Protein AF-K1TXL2-F1 (afdb_monomer_lite)

Secondary structure (DSSP, 8-state):
----------GGGGS-HHHHHHHS-S---SS-EEEEE-SS--HHHHHHHHHHHHHTT-EEEEE-SSS--TT-SEEETT--HHHHHHHHHH-SEEEES-HHHHHHHHHTT--EEE---SSS---HHHHHHHHHTT-GGGB-SSGGGHHHHTT----HHHHHHHHHHHHHHHHHHHHHHHHHTT--

Organism: NCBI:txid408170

pLDDT: mean 93.15, std 8.83, range [46.44, 98.75]

Foldseek 3Di:
DPDDDDDADDCVLLDAVVVLVVLADDPDDPFAAEEEEEDAPDPVLVVLRLVLCVVVVHFYEYADDPDDDPRHPYYNNPQDPNNLLNCLLRYQAYEYQDLVSLVSNLSNVHHYAHEADPPVRPRVSVCVVCVLQVNNLSHPDDPVSRVCSSPPDDPNVSSVVSSVVRNVVNVVVVVVVVVVVPDD

InterPro domains:
  IPR007345 Polysaccharide pyruvyl transferase [PF04230] (5-118)

Radius of gyration: 17.64 Å; chains: 1; bounding box: 45×38×48 Å

Sequence (184 aa):
MNIPGEWVLDPVFLLPIEQWKQLMVTNISKEDYLLIYDFEGNKELKRFAKEYARRHHLKIYVIADTYPLLYADRNFMKAGPREFVSMIYHCKAFISNSFHGTAFSIMFNKPVFVFNRHRHKVNSRMESLMTLFGINQCILDNPEKWEKAYYYPFNYEQINHTKQRELIKSKAYLDNLLNICTHP

Structure (mmCIF, N/CA/C/O backbone):
data_AF-K1TXL2-F1
#
_entry.id   AF-K1TXL2-F1
#
loop_
_atom_site.group_PDB
_atom_site.id
_atom_site.type_symbol
_atom_site.label_atom_id
_atom_site.label_alt_id
_atom_site.label_comp_id
_atom_site.label_asym_id
_atom_site.label_entity_id
_atom_site.label_seq_id
_atom_site.pdbx_PDB_ins_code
_atom_site.Cartn_x
_atom_site.Cartn_y
_atom_site.Cartn_z
_atom_site.occupancy
_atom_site.B_iso_or_equiv
_atom_site.auth_seq_id
_atom_site.auth_comp_id
_atom_site.auth_asym_id
_atom_site.auth_atom_id
_atom_site.pdbx_PDB_model_num
ATOM 1 N N . MET A 1 1 ? 0.196 21.237 28.026 1.00 52.19 1 MET A N 1
ATOM 2 C CA . MET A 1 1 ? -1.131 21.177 27.373 1.00 52.19 1 MET A CA 1
ATOM 3 C C . MET A 1 1 ? -1.734 19.825 27.703 1.00 52.19 1 MET A C 1
ATOM 5 O O . MET A 1 1 ? -1.063 18.836 27.454 1.00 52.19 1 MET A O 1
ATOM 9 N N . ASN A 1 2 ? -2.919 19.786 28.316 1.00 78.38 2 ASN A N 1
ATOM 10 C CA . ASN A 1 2 ? -3.571 18.558 28.795 1.00 78.38 2 ASN A CA 1
ATOM 11 C C . ASN A 1 2 ? -4.908 18.346 28.057 1.00 78.38 2 ASN A C 1
ATOM 13 O O . ASN A 1 2 ? -5.955 18.193 28.675 1.00 78.38 2 ASN A O 1
ATOM 17 N N . ILE A 1 3 ? -4.876 18.459 26.725 1.00 82.19 3 ILE A N 1
ATOM 18 C CA . ILE A 1 3 ? -6.049 18.236 25.871 1.00 82.19 3 ILE A CA 1
ATOM 19 C C . ILE A 1 3 ? -6.055 16.745 25.509 1.00 82.19 3 ILE A C 1
ATOM 21 O O . ILE A 1 3 ? -5.079 16.291 24.905 1.00 82.19 3 ILE A O 1
ATOM 25 N N . PRO A 1 4 ? -7.091 15.974 25.885 1.00 84.50 4 PRO A N 1
ATOM 26 C CA . PRO A 1 4 ? -7.179 14.569 25.511 1.00 84.50 4 PRO A CA 1
ATOM 27 C C . PRO A 1 4 ? -7.368 14.446 23.994 1.00 84.50 4 PRO A C 1
ATOM 29 O O . PRO A 1 4 ? -8.174 15.160 23.400 1.00 84.50 4 PRO A O 1
ATOM 32 N N . GLY A 1 5 ? -6.613 13.545 23.369 1.00 87.00 5 GLY A N 1
ATOM 33 C CA . GLY A 1 5 ? -6.726 13.217 21.950 1.00 87.00 5 GLY A CA 1
ATOM 34 C C . GLY A 1 5 ? -7.007 11.731 21.771 1.00 87.00 5 GLY A C 1
ATOM 35 O O . GLY A 1 5 ? -6.466 10.911 22.509 1.00 87.00 5 GLY A O 1
ATOM 36 N N . GLU A 1 6 ? -7.835 11.393 20.786 1.00 91.38 6 GLU A N 1
ATOM 37 C CA . GLU A 1 6 ? -8.134 10.011 20.417 1.00 91.38 6 GLU A CA 1
ATOM 38 C C . GLU A 1 6 ? -7.456 9.682 19.087 1.00 91.38 6 GLU A C 1
ATOM 40 O O . GLU A 1 6 ? -7.503 10.470 18.139 1.00 91.38 6 GLU A O 1
ATOM 45 N N . TRP A 1 7 ? -6.823 8.514 19.004 1.00 92.44 7 TRP A N 1
ATOM 46 C CA . TRP A 1 7 ? -6.220 8.056 17.756 1.00 92.44 7 TRP A CA 1
ATOM 47 C C . TRP A 1 7 ? -7.239 7.236 16.960 1.00 92.44 7 TRP A C 1
ATOM 49 O O . TRP A 1 7 ? -7.714 6.199 17.434 1.00 92.44 7 TRP A O 1
ATOM 59 N N . VAL A 1 8 ? -7.568 7.707 15.756 1.00 95.19 8 VAL A N 1
ATOM 60 C CA . VAL A 1 8 ? -8.586 7.133 14.862 1.00 95.19 8 VAL A CA 1
ATOM 61 C C . VAL A 1 8 ? -7.998 6.812 13.487 1.00 95.19 8 VAL A C 1
ATOM 63 O O . VAL A 1 8 ? -6.925 7.303 13.126 1.00 95.19 8 VAL A O 1
ATOM 66 N N . LEU A 1 9 ? -8.701 5.982 12.713 1.00 95.56 9 LEU A N 1
ATOM 67 C CA . LEU A 1 9 ? -8.338 5.682 11.332 1.00 95.56 9 LEU A CA 1
ATOM 68 C C . LEU A 1 9 ? -8.380 6.932 10.459 1.00 95.56 9 LEU A C 1
ATOM 70 O O . LEU A 1 9 ? -9.196 7.834 10.645 1.00 95.56 9 LEU A O 1
ATOM 74 N N . ASP A 1 10 ? -7.536 6.914 9.432 1.00 95.75 10 ASP A N 1
ATOM 75 C CA . ASP A 1 10 ? -7.607 7.884 8.351 1.00 95.75 10 ASP A CA 1
ATOM 76 C C . ASP A 1 10 ? -8.988 7.841 7.651 1.00 95.75 10 ASP A C 1
ATOM 78 O O . ASP A 1 10 ? -9.543 6.747 7.466 1.00 95.75 10 ASP A O 1
ATOM 82 N N . PRO A 1 11 ? -9.542 8.993 7.217 1.00 94.06 11 PRO A N 1
ATOM 83 C CA . PRO A 1 11 ? -10.851 9.063 6.571 1.00 94.06 11 PRO A CA 1
ATOM 84 C C . PRO A 1 11 ? -11.039 8.144 5.363 1.00 94.06 11 PRO A C 1
ATOM 86 O O . PRO A 1 11 ? -12.180 7.786 5.062 1.00 94.06 11 PRO A O 1
ATOM 89 N N . VAL A 1 12 ? -9.964 7.710 4.688 1.00 94.69 12 VAL A N 1
ATOM 90 C CA . VAL A 1 12 ? -10.090 6.761 3.568 1.00 94.69 12 VAL A CA 1
ATOM 91 C C . VAL A 1 12 ? -10.812 5.471 3.967 1.00 94.69 12 VAL A C 1
ATOM 93 O O . VAL A 1 12 ? -11.538 4.908 3.149 1.00 94.69 12 VAL A O 1
ATOM 96 N N . PHE A 1 13 ? -10.677 5.040 5.226 1.00 96.56 13 PHE A N 1
ATOM 97 C CA . PHE A 1 13 ? -11.302 3.823 5.751 1.00 96.56 13 PHE A CA 1
ATOM 98 C C . PHE A 1 13 ? -12.776 3.997 6.146 1.00 96.56 13 PHE A C 1
ATOM 100 O O . PHE A 1 13 ? -13.449 2.996 6.398 1.00 96.56 13 PHE A O 1
ATOM 107 N N . LEU A 1 14 ? -13.290 5.232 6.221 1.00 94.75 14 LEU A N 1
ATOM 108 C CA . LEU A 1 14 ? -14.667 5.491 6.663 1.00 94.75 14 LEU A CA 1
ATOM 109 C C . LEU A 1 14 ? -15.709 5.038 5.637 1.00 94.75 14 LEU A C 1
ATOM 111 O O . LEU A 1 14 ? -16.816 4.640 6.019 1.00 94.75 14 LEU A O 1
ATOM 115 N N . LEU A 1 15 ? -15.351 5.080 4.351 1.00 93.44 15 LEU A N 1
ATOM 116 C CA . LEU A 1 15 ? -16.230 4.680 3.259 1.00 93.44 15 LEU A CA 1
ATOM 117 C C . LEU A 1 15 ? -16.074 3.184 2.944 1.00 93.44 15 LEU A C 1
ATOM 119 O O . LEU A 1 15 ? -14.951 2.671 2.887 1.00 93.44 15 LEU A O 1
ATOM 123 N N . PRO A 1 16 ? -17.178 2.462 2.679 1.00 93.62 16 PRO A N 1
ATOM 124 C CA . PRO A 1 16 ? -17.102 1.095 2.186 1.00 93.62 16 PRO A CA 1
ATOM 125 C C . PRO A 1 16 ? -16.472 1.053 0.787 1.00 93.62 16 PRO A C 1
ATOM 127 O O . PRO A 1 16 ? -16.607 1.982 -0.011 1.00 93.62 16 PRO A O 1
ATOM 130 N N . ILE A 1 17 ? -15.840 -0.076 0.454 1.00 95.25 17 ILE A N 1
ATOM 131 C CA . ILE A 1 17 ? -15.175 -0.290 -0.845 1.00 95.25 17 ILE A CA 1
ATOM 132 C C . ILE A 1 17 ? -16.132 -0.033 -2.021 1.00 95.25 17 ILE A C 1
ATOM 134 O O . ILE A 1 17 ? -15.711 0.509 -3.039 1.00 95.25 17 ILE A O 1
ATOM 138 N N . GLU A 1 18 ? -17.417 -0.366 -1.882 1.00 96.56 18 GLU A N 1
ATOM 139 C CA . GLU A 1 18 ? -18.414 -0.145 -2.937 1.00 96.56 18 GLU A CA 1
ATOM 140 C C . GLU A 1 18 ? -18.611 1.338 -3.282 1.00 96.56 18 GLU A C 1
ATOM 142 O O . GLU A 1 18 ? -18.778 1.669 -4.453 1.00 96.56 18 GLU A O 1
ATOM 147 N N . GLN A 1 19 ? -18.505 2.247 -2.308 1.00 96.50 19 GLN A N 1
ATOM 148 C CA . GLN A 1 19 ? -18.547 3.686 -2.590 1.00 96.50 19 GLN A CA 1
ATOM 149 C C . GLN A 1 19 ? -17.274 4.151 -3.300 1.00 96.50 19 GLN A C 1
ATOM 151 O O . GLN A 1 19 ? -17.343 4.939 -4.240 1.00 96.50 19 GLN A O 1
ATOM 156 N N . TRP A 1 20 ? -16.112 3.606 -2.928 1.00 96.62 20 TRP A N 1
ATOM 157 C CA . TRP A 1 20 ? -14.872 3.885 -3.652 1.00 96.62 20 TRP A CA 1
ATOM 158 C C . TRP A 1 20 ? -14.938 3.422 -5.108 1.00 96.62 20 TRP A C 1
ATOM 160 O O . TRP A 1 20 ? -14.523 4.167 -5.992 1.00 96.62 20 TRP A O 1
ATOM 170 N N . LYS A 1 21 ? -15.508 2.241 -5.380 1.00 95.69 21 LYS A N 1
ATOM 171 C CA . LYS A 1 21 ? -15.671 1.709 -6.744 1.00 95.69 21 LYS A CA 1
ATOM 172 C C . LYS A 1 21 ? -16.496 2.622 -7.648 1.00 95.69 21 LYS A C 1
ATOM 174 O O . LYS A 1 21 ? -16.155 2.764 -8.816 1.00 95.69 21 LYS A O 1
ATOM 179 N N . GLN A 1 22 ? -17.527 3.281 -7.118 1.00 96.38 22 GLN A N 1
ATOM 180 C CA . GLN A 1 22 ? -18.351 4.228 -7.884 1.00 96.38 22 GLN A CA 1
ATOM 181 C C . GLN A 1 22 ? -17.553 5.445 -8.379 1.00 96.38 22 GLN A C 1
ATOM 183 O O . GLN A 1 22 ? -17.900 6.045 -9.396 1.00 96.38 22 GLN A O 1
ATOM 188 N N . LEU A 1 23 ? -16.467 5.800 -7.686 1.00 95.06 23 LEU A N 1
ATOM 189 C CA . LEU A 1 23 ? -15.591 6.915 -8.046 1.00 95.06 23 LEU A CA 1
ATOM 190 C C . LEU A 1 23 ? -14.441 6.498 -8.971 1.00 95.06 23 LEU A C 1
ATOM 192 O O . LEU A 1 23 ? -13.796 7.368 -9.558 1.00 95.06 23 LEU A O 1
ATOM 196 N N . MET A 1 24 ? -14.161 5.200 -9.117 1.00 95.75 24 MET A N 1
ATOM 197 C CA . MET A 1 24 ? -13.053 4.717 -9.944 1.00 95.75 24 MET A CA 1
ATOM 198 C C . MET A 1 24 ? -13.288 5.017 -11.429 1.00 95.75 24 MET A C 1
ATOM 200 O O . MET A 1 24 ? -14.408 5.263 -11.888 1.00 95.75 24 MET A O 1
ATOM 204 N N . VAL A 1 25 ? -12.199 5.042 -12.193 1.00 95.19 25 VAL A N 1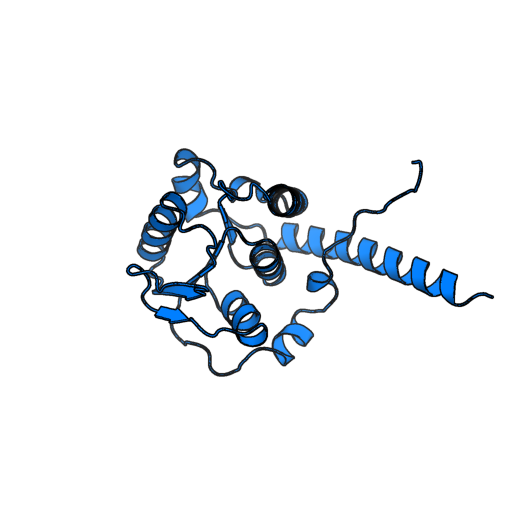
ATOM 205 C CA . VAL A 1 25 ? -12.272 5.077 -13.656 1.00 95.19 25 VAL A CA 1
ATOM 206 C C . VAL A 1 25 ? -12.517 3.669 -14.190 1.00 95.19 25 VAL A C 1
ATOM 208 O O . VAL A 1 25 ? -12.069 2.692 -13.605 1.00 95.19 25 VAL A O 1
ATOM 211 N N . THR A 1 26 ? -13.227 3.551 -15.309 1.00 88.44 26 THR A N 1
ATOM 212 C CA . THR A 1 26 ? -13.631 2.249 -15.870 1.00 88.44 26 THR A CA 1
ATOM 213 C C . THR A 1 26 ? -12.686 1.723 -16.950 1.00 88.44 26 THR A C 1
ATOM 215 O O . THR A 1 26 ? -12.695 0.530 -17.244 1.00 88.44 26 THR A O 1
ATOM 218 N N . ASN A 1 27 ? -11.850 2.584 -17.540 1.00 86.06 27 ASN A N 1
ATOM 219 C CA . ASN A 1 27 ? -10.876 2.186 -18.554 1.00 86.06 27 ASN A CA 1
ATOM 220 C C . ASN A 1 27 ? -9.553 1.772 -17.898 1.00 86.06 27 ASN A C 1
ATOM 222 O O . ASN A 1 27 ? -8.637 2.580 -17.739 1.00 86.06 27 ASN A O 1
ATOM 226 N N . ILE A 1 28 ? -9.486 0.514 -17.477 1.00 83.00 28 ILE A N 1
ATOM 227 C CA . ILE A 1 28 ? -8.389 -0.040 -16.681 1.00 83.00 28 ILE A CA 1
ATOM 228 C C . ILE A 1 28 ? -7.641 -1.063 -17.529 1.00 83.00 28 ILE A C 1
ATOM 230 O O . ILE A 1 28 ? -8.231 -1.738 -18.376 1.00 83.00 28 ILE A O 1
ATOM 234 N N . SER A 1 29 ? -6.329 -1.181 -17.321 1.00 85.25 29 SER A N 1
ATOM 235 C CA . SER A 1 29 ? -5.548 -2.203 -18.014 1.00 85.25 29 SER A CA 1
ATOM 236 C C . SER A 1 29 ? -6.059 -3.604 -17.678 1.00 85.25 29 SER A C 1
ATOM 238 O O . SER A 1 29 ? -6.409 -3.889 -16.535 1.00 85.25 29 SER A O 1
ATOM 240 N N . LYS A 1 30 ? -6.069 -4.479 -18.686 1.00 87.19 30 LYS A N 1
ATOM 241 C CA . LYS A 1 30 ? -6.373 -5.909 -18.530 1.00 87.19 30 LYS A CA 1
ATOM 242 C C . LYS A 1 30 ? -5.140 -6.736 -18.154 1.00 87.19 30 LYS A C 1
ATOM 244 O O . LYS A 1 30 ? -5.272 -7.925 -17.894 1.00 87.19 30 LYS A O 1
ATOM 249 N N . GLU A 1 31 ? -3.955 -6.132 -18.190 1.00 94.62 31 GLU A N 1
ATOM 250 C CA . GLU A 1 31 ? -2.699 -6.789 -17.831 1.00 94.62 31 GLU A CA 1
ATOM 251 C C . GLU A 1 31 ? -2.532 -6.829 -16.309 1.00 94.62 31 GLU A C 1
ATOM 253 O O . GLU A 1 31 ? -2.939 -5.900 -15.613 1.00 94.62 31 GLU A O 1
ATOM 258 N N . ASP A 1 32 ? -1.869 -7.863 -15.796 1.00 97.81 32 ASP A N 1
ATOM 259 C CA . ASP A 1 32 ? -1.484 -7.929 -14.390 1.00 97.81 32 ASP A CA 1
ATOM 260 C C . ASP A 1 32 ? -0.247 -7.053 -14.136 1.00 97.81 32 ASP A C 1
ATOM 262 O O . ASP A 1 32 ? 0.786 -7.187 -14.800 1.00 97.81 32 ASP A O 1
ATOM 266 N N . TYR A 1 33 ? -0.343 -6.141 -13.164 1.00 98.69 33 TYR A N 1
ATOM 267 C CA . TYR A 1 33 ? 0.722 -5.180 -12.884 1.00 98.69 33 TYR A CA 1
ATOM 268 C C . TYR A 1 33 ? 1.025 -5.001 -11.395 1.00 98.69 33 TYR A C 1
ATOM 270 O O . TYR A 1 33 ? 0.157 -5.067 -10.517 1.00 98.69 33 TYR A O 1
ATOM 278 N N . LEU A 1 34 ? 2.299 -4.717 -11.149 1.00 98.75 34 LEU A N 1
ATOM 279 C CA . LEU A 1 34 ? 2.838 -4.111 -9.947 1.00 98.75 34 LEU A CA 1
ATOM 280 C C . LEU A 1 34 ? 2.747 -2.594 -10.101 1.00 98.75 34 LEU A C 1
ATOM 282 O O . LEU A 1 34 ? 3.224 -2.040 -11.094 1.00 98.75 34 LEU A O 1
ATOM 286 N N . LEU A 1 35 ? 2.154 -1.924 -9.120 1.00 98.56 35 LEU A N 1
ATOM 287 C CA . LEU A 1 35 ? 2.039 -0.473 -9.115 1.00 98.56 35 LEU A CA 1
ATOM 288 C C . LEU A 1 35 ? 3.077 0.151 -8.189 1.00 98.56 35 LEU A C 1
ATOM 290 O O . LEU A 1 35 ? 3.217 -0.250 -7.034 1.00 98.56 35 LEU A O 1
ATOM 294 N N . ILE A 1 36 ? 3.764 1.170 -8.692 1.00 98.06 36 ILE A N 1
ATOM 295 C CA . ILE A 1 36 ? 4.744 1.947 -7.946 1.00 98.06 36 ILE A CA 1
ATOM 296 C C . ILE A 1 36 ? 4.273 3.391 -7.817 1.00 98.06 36 ILE A C 1
ATOM 298 O O . ILE A 1 36 ? 3.872 4.019 -8.801 1.00 98.06 36 ILE A O 1
ATOM 302 N N . TYR A 1 37 ? 4.398 3.927 -6.605 1.00 96.12 37 TYR A N 1
ATOM 303 C CA . TYR A 1 37 ? 4.275 5.356 -6.343 1.00 96.12 37 TYR A CA 1
ATOM 304 C C . TYR A 1 37 ? 5.403 5.817 -5.416 1.00 96.12 37 TYR A C 1
ATOM 306 O O . TYR A 1 37 ? 5.365 5.569 -4.208 1.00 96.12 37 TYR A O 1
ATOM 314 N N . ASP A 1 38 ? 6.428 6.439 -5.996 1.00 91.81 38 ASP A N 1
ATOM 315 C CA . ASP A 1 38 ? 7.680 6.807 -5.327 1.00 91.81 38 ASP A CA 1
ATOM 316 C C . ASP A 1 38 ? 7.978 8.303 -5.486 1.00 91.81 38 ASP A C 1
ATOM 318 O O . ASP A 1 38 ? 8.079 8.810 -6.601 1.00 91.81 38 ASP A O 1
ATOM 322 N N . PHE A 1 39 ? 8.170 8.991 -4.361 1.00 86.75 39 PHE A N 1
ATOM 323 C CA . PHE A 1 39 ? 8.468 10.424 -4.309 1.00 86.75 39 PHE A CA 1
ATOM 324 C C . PHE A 1 39 ? 9.963 10.777 -4.280 1.00 86.75 39 PHE A C 1
ATOM 326 O O . PHE A 1 39 ? 10.304 11.954 -4.382 1.00 86.75 39 PHE A O 1
ATOM 333 N N . GLU A 1 40 ? 10.869 9.813 -4.091 1.00 86.62 40 GLU A N 1
ATOM 334 C CA . GLU A 1 40 ? 12.293 10.107 -3.851 1.00 86.62 40 GLU A CA 1
ATOM 335 C C . GLU A 1 40 ? 13.256 9.451 -4.849 1.00 86.62 40 GLU A C 1
ATOM 337 O O . GLU A 1 40 ? 14.464 9.695 -4.776 1.00 86.62 40 GLU A O 1
ATOM 342 N N . GLY A 1 41 ? 12.756 8.652 -5.795 1.00 86.62 41 GLY A N 1
ATOM 343 C CA . GLY A 1 41 ? 13.603 7.928 -6.744 1.00 86.62 41 GLY A CA 1
ATOM 344 C C . GLY A 1 41 ? 14.489 6.904 -6.031 1.00 86.62 41 GLY A C 1
ATOM 345 O O . GLY A 1 41 ? 15.701 6.840 -6.265 1.00 86.62 41 GLY A O 1
ATOM 346 N N . ASN A 1 42 ? 13.898 6.140 -5.114 1.00 88.69 42 ASN A N 1
ATOM 347 C CA . ASN A 1 42 ? 14.607 5.228 -4.230 1.00 88.69 42 ASN A CA 1
ATOM 348 C C . ASN A 1 42 ? 15.200 4.046 -5.032 1.00 88.69 42 ASN A C 1
ATOM 350 O O . ASN A 1 42 ? 14.496 3.270 -5.683 1.00 88.69 42 ASN A O 1
ATOM 354 N N . LYS A 1 43 ? 16.534 3.905 -4.991 1.00 92.50 43 LYS A N 1
ATOM 355 C CA . LYS A 1 43 ? 17.270 2.862 -5.731 1.00 92.50 43 LYS A CA 1
ATOM 356 C C . LYS A 1 43 ? 16.949 1.451 -5.234 1.00 92.50 43 LYS A C 1
ATOM 358 O O . LYS A 1 43 ? 16.841 0.536 -6.051 1.00 92.50 43 LYS A O 1
ATOM 363 N N . GLU A 1 44 ? 16.767 1.295 -3.929 1.00 94.44 44 GLU A N 1
ATOM 364 C CA . GLU A 1 44 ? 16.416 0.022 -3.299 1.00 94.44 44 GLU A CA 1
ATOM 365 C C . GLU A 1 44 ? 14.986 -0.381 -3.665 1.00 94.44 44 GLU A C 1
ATOM 367 O O . GLU A 1 44 ? 14.760 -1.513 -4.090 1.00 94.44 44 GLU A O 1
ATOM 372 N N . LEU A 1 45 ? 14.053 0.579 -3.650 1.00 95.38 45 LEU A N 1
ATOM 373 C CA . LEU A 1 45 ? 12.690 0.388 -4.153 1.00 95.38 45 LEU A CA 1
ATOM 374 C C . LEU A 1 45 ? 12.709 -0.108 -5.599 1.00 95.38 45 LEU A C 1
ATOM 376 O O . LEU A 1 45 ? 12.084 -1.120 -5.912 1.00 95.38 45 LEU A O 1
ATOM 380 N N . LYS A 1 46 ? 13.465 0.560 -6.480 1.00 95.88 46 LYS A N 1
ATOM 381 C CA . LYS A 1 46 ? 13.614 0.147 -7.884 1.00 95.88 46 LYS A CA 1
ATOM 382 C C . LYS A 1 46 ? 14.131 -1.289 -8.000 1.00 95.88 46 LYS A C 1
ATOM 384 O O . LYS A 1 46 ? 13.613 -2.058 -8.810 1.00 95.88 46 LYS A O 1
ATOM 389 N N . ARG A 1 47 ? 15.167 -1.653 -7.238 1.00 97.25 47 ARG A N 1
ATOM 390 C CA . ARG A 1 47 ? 15.763 -2.998 -7.284 1.00 97.25 47 ARG A CA 1
ATOM 391 C C . ARG A 1 47 ? 14.766 -4.057 -6.819 1.00 97.25 47 ARG A C 1
ATOM 393 O O . ARG A 1 47 ? 14.573 -5.044 -7.527 1.00 97.25 47 ARG A O 1
ATOM 400 N N . PHE A 1 48 ? 14.100 -3.819 -5.693 1.00 98.25 48 PHE A N 1
ATOM 401 C CA . PHE A 1 48 ? 13.068 -4.709 -5.174 1.00 98.25 48 PHE A CA 1
ATOM 402 C C . PHE A 1 48 ? 11.900 -4.851 -6.155 1.00 98.25 48 PHE A C 1
ATOM 404 O O . PHE A 1 48 ? 11.506 -5.970 -6.465 1.00 98.25 48 PHE A O 1
ATOM 411 N N . ALA A 1 49 ? 11.400 -3.744 -6.711 1.00 98.12 49 ALA A N 1
ATOM 412 C CA . ALA A 1 49 ? 10.271 -3.747 -7.635 1.00 98.12 49 ALA A CA 1
ATOM 413 C C . ALA A 1 49 ? 10.555 -4.526 -8.925 1.00 98.12 49 ALA A C 1
ATOM 415 O O . ALA A 1 49 ? 9.715 -5.309 -9.363 1.00 98.12 49 ALA A O 1
ATOM 416 N N . LYS A 1 50 ? 11.750 -4.360 -9.511 1.00 98.56 50 LYS A N 1
ATOM 417 C CA . LYS A 1 50 ? 12.161 -5.132 -10.694 1.00 98.56 50 LYS A CA 1
ATOM 418 C C . LYS A 1 50 ? 12.175 -6.632 -10.419 1.00 98.56 50 LYS A C 1
ATOM 420 O O . LYS A 1 50 ? 11.711 -7.408 -11.249 1.00 98.56 50 LYS A O 1
ATOM 425 N N . GLU A 1 51 ? 12.701 -7.032 -9.268 1.00 98.56 51 GLU A N 1
ATOM 426 C CA . GLU A 1 51 ? 12.783 -8.444 -8.904 1.00 98.56 51 GLU A CA 1
ATOM 427 C C . GLU A 1 51 ? 11.411 -9.023 -8.536 1.00 98.56 51 GLU A C 1
ATOM 429 O O . GLU A 1 51 ? 11.071 -10.115 -8.988 1.00 98.56 51 GLU A O 1
ATOM 434 N N . TYR A 1 52 ? 10.585 -8.269 -7.804 1.00 98.69 52 TYR A N 1
ATOM 435 C CA . TYR A 1 52 ? 9.206 -8.646 -7.494 1.00 98.69 52 TYR A CA 1
ATOM 436 C C . TYR A 1 52 ? 8.402 -8.860 -8.782 1.00 98.69 52 TYR A C 1
ATOM 438 O O . TYR A 1 52 ? 7.811 -9.919 -8.980 1.00 98.69 52 TYR A O 1
ATOM 446 N N . ALA A 1 53 ? 8.435 -7.893 -9.702 1.00 98.69 53 ALA A N 1
ATOM 447 C CA . ALA A 1 53 ? 7.744 -7.995 -10.983 1.00 98.69 53 ALA A CA 1
ATOM 448 C C . ALA A 1 53 ? 8.214 -9.205 -11.804 1.00 98.69 53 ALA A C 1
ATOM 450 O O . ALA A 1 53 ? 7.387 -9.933 -12.347 1.00 98.69 53 ALA A O 1
ATOM 451 N N . ARG A 1 54 ? 9.528 -9.467 -11.843 1.00 98.62 54 ARG A N 1
ATOM 452 C CA . ARG A 1 54 ? 10.102 -10.625 -12.543 1.00 98.62 54 ARG A CA 1
ATOM 453 C C . ARG A 1 54 ? 9.608 -11.954 -11.966 1.00 98.62 54 ARG A C 1
ATOM 455 O O . ARG A 1 54 ? 9.248 -12.838 -12.736 1.00 98.62 54 ARG A O 1
ATOM 462 N N . ARG A 1 55 ? 9.607 -12.103 -10.637 1.00 98.50 55 ARG A N 1
ATOM 463 C CA . ARG A 1 55 ? 9.188 -13.338 -9.944 1.00 98.50 55 ARG A CA 1
ATOM 464 C C . ARG A 1 55 ? 7.697 -13.624 -10.083 1.00 98.50 55 ARG A C 1
ATOM 466 O O . ARG A 1 55 ? 7.313 -14.782 -10.151 1.00 98.50 55 ARG A O 1
ATOM 473 N N . HIS A 1 56 ? 6.884 -12.572 -10.140 1.00 98.31 56 HIS A N 1
ATOM 474 C CA . HIS A 1 56 ? 5.422 -12.665 -10.205 1.00 98.31 56 HIS A CA 1
ATOM 475 C C . HIS A 1 56 ? 4.852 -12.445 -11.612 1.00 98.31 56 HIS A C 1
ATOM 477 O O . HIS A 1 56 ? 3.639 -12.363 -11.768 1.00 98.31 56 HIS A O 1
ATOM 483 N N . HIS A 1 57 ? 5.709 -12.343 -12.633 1.00 98.19 57 HIS A N 1
ATOM 484 C CA . HIS A 1 57 ? 5.327 -12.111 -14.033 1.00 98.19 57 HIS A CA 1
ATOM 485 C C . HIS A 1 57 ? 4.434 -10.872 -14.246 1.00 98.19 57 HIS A C 1
ATOM 487 O O . HIS A 1 57 ? 3.494 -10.894 -15.038 1.00 98.19 57 HIS A O 1
ATOM 493 N N . LEU A 1 58 ? 4.739 -9.778 -13.545 1.00 98.56 58 LEU A N 1
ATOM 494 C CA . LEU A 1 58 ? 3.949 -8.546 -13.567 1.00 98.56 58 LEU A CA 1
ATOM 495 C C . LEU A 1 58 ? 4.580 -7.476 -14.456 1.00 98.56 58 LEU A C 1
ATOM 497 O O . LEU A 1 58 ? 5.802 -7.321 -14.496 1.00 98.56 58 LEU A O 1
ATOM 501 N N . LYS A 1 59 ? 3.735 -6.658 -15.085 1.00 98.56 59 LYS A N 1
ATOM 502 C CA . LYS A 1 59 ? 4.154 -5.369 -15.647 1.00 98.56 59 LYS A CA 1
ATOM 503 C C . LYS A 1 59 ? 4.436 -4.359 -14.538 1.00 98.56 59 LYS A C 1
ATOM 505 O O . LYS A 1 59 ? 3.765 -4.366 -13.510 1.00 98.56 59 LYS A O 1
ATOM 510 N N . ILE A 1 60 ? 5.398 -3.465 -14.743 1.00 98.56 60 ILE A N 1
ATOM 511 C CA . ILE A 1 60 ? 5.699 -2.370 -13.815 1.00 98.56 60 ILE A CA 1
ATOM 512 C C . ILE A 1 60 ? 4.991 -1.107 -14.288 1.00 98.56 60 ILE A C 1
ATOM 514 O O . ILE A 1 60 ? 5.373 -0.498 -15.290 1.00 98.56 60 ILE A O 1
ATOM 518 N N . TYR A 1 61 ? 3.962 -0.700 -13.553 1.00 98.12 61 TYR A N 1
ATOM 519 C CA . TYR A 1 61 ? 3.253 0.555 -13.775 1.00 98.12 61 TYR A CA 1
ATOM 520 C C . TYR A 1 61 ? 3.680 1.571 -12.719 1.00 98.12 61 TYR A C 1
ATOM 522 O O . TYR A 1 61 ? 3.798 1.244 -11.539 1.00 98.12 61 TYR A O 1
ATOM 530 N N . VAL A 1 62 ? 3.903 2.814 -13.137 1.00 97.38 62 VAL A N 1
ATOM 531 C CA . VAL A 1 62 ? 4.356 3.894 -12.252 1.00 97.38 62 VAL A CA 1
ATOM 532 C C . VAL A 1 62 ? 3.428 5.088 -12.378 1.00 97.38 62 VAL A C 1
ATOM 534 O O . VAL A 1 62 ? 3.209 5.579 -13.484 1.00 97.38 62 VAL A O 1
ATOM 537 N N . ILE A 1 63 ? 2.945 5.601 -11.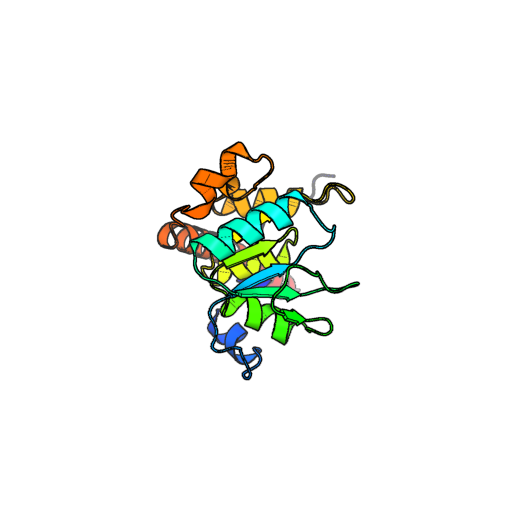250 1.00 96.12 63 ILE A N 1
ATOM 538 C CA . ILE A 1 63 ? 2.403 6.962 -11.179 1.00 96.12 63 ILE A CA 1
ATOM 539 C C . ILE A 1 63 ? 3.583 7.884 -10.871 1.00 96.12 63 ILE A C 1
ATOM 541 O O . ILE A 1 63 ? 4.251 7.707 -9.853 1.00 96.12 63 ILE A O 1
ATOM 545 N N . ALA A 1 64 ? 3.893 8.801 -11.785 1.00 90.62 64 ALA A N 1
ATOM 546 C CA . ALA A 1 64 ? 5.084 9.642 -11.705 1.00 90.62 64 ALA A CA 1
ATOM 547 C C . ALA A 1 64 ? 4.702 11.123 -11.722 1.00 90.62 64 ALA A C 1
ATOM 549 O O . ALA A 1 64 ? 4.040 11.580 -12.650 1.00 90.62 64 ALA A O 1
ATOM 550 N N . ASP A 1 65 ? 5.183 11.870 -10.727 1.00 79.31 65 ASP A N 1
ATOM 551 C CA . ASP A 1 65 ? 4.853 13.293 -10.571 1.00 79.31 65 ASP A CA 1
ATOM 552 C C . ASP A 1 65 ? 5.812 14.224 -11.334 1.00 79.31 65 ASP A C 1
ATOM 554 O O . ASP A 1 65 ? 5.458 15.360 -11.633 1.00 79.31 65 ASP A O 1
ATOM 558 N N . THR A 1 66 ? 7.039 13.783 -11.643 1.00 81.00 66 THR A N 1
ATOM 559 C CA . THR A 1 66 ? 8.063 14.658 -12.254 1.00 81.00 66 THR A CA 1
ATOM 560 C C . THR A 1 66 ? 8.612 14.105 -13.560 1.00 81.00 66 THR A C 1
ATOM 562 O O . THR A 1 66 ? 8.418 14.700 -14.616 1.00 81.00 66 THR A O 1
ATOM 565 N N . TYR A 1 67 ? 9.286 12.955 -13.505 1.00 85.38 67 TYR A N 1
ATOM 566 C CA . TYR A 1 67 ? 9.934 12.348 -14.665 1.00 85.38 67 TYR A CA 1
ATOM 567 C C . TYR A 1 67 ? 9.534 10.881 -14.793 1.00 85.38 67 TYR A C 1
ATOM 569 O O . TYR A 1 67 ? 9.407 10.198 -13.772 1.00 85.38 67 TYR A O 1
ATOM 577 N N . PRO A 1 68 ? 9.371 10.373 -16.027 1.00 88.12 68 PRO A N 1
ATOM 578 C CA . PRO A 1 68 ? 9.102 8.964 -16.242 1.00 88.12 68 PRO A CA 1
ATOM 579 C C . PRO A 1 68 ? 10.271 8.112 -15.740 1.00 88.12 68 PRO A C 1
ATOM 581 O O . PRO A 1 68 ? 11.446 8.448 -15.905 1.00 88.12 68 PRO A O 1
ATOM 584 N N . LEU A 1 69 ? 9.944 6.965 -15.157 1.00 91.31 69 LEU A N 1
ATOM 585 C CA . LEU A 1 69 ? 10.925 5.982 -14.735 1.00 91.31 69 LEU A CA 1
ATOM 586 C C . LEU A 1 69 ? 11.222 5.035 -15.899 1.00 91.31 69 LEU A C 1
ATOM 588 O O . LEU A 1 69 ? 10.344 4.319 -16.377 1.00 91.31 69 LEU A O 1
ATOM 592 N N . LEU A 1 70 ? 12.487 4.992 -16.324 1.00 92.75 70 LEU A N 1
ATOM 593 C CA . LEU A 1 70 ? 12.947 4.195 -17.475 1.00 92.75 70 LEU A CA 1
ATOM 594 C C . LEU A 1 70 ? 12.784 2.676 -17.309 1.00 92.75 70 LEU A C 1
ATOM 596 O O . LEU A 1 70 ? 12.942 1.932 -18.267 1.00 92.75 70 LEU A O 1
ATOM 600 N N . TYR A 1 71 ? 12.545 2.202 -16.086 1.00 94.56 71 TYR A N 1
ATOM 601 C CA . TYR A 1 71 ? 12.362 0.779 -15.795 1.00 94.56 71 TYR A CA 1
ATOM 602 C C . TYR A 1 71 ? 10.886 0.367 -15.720 1.00 94.56 71 TYR A C 1
ATOM 604 O O . TYR A 1 71 ? 10.610 -0.791 -15.418 1.00 94.56 71 TYR A O 1
ATOM 612 N N . ALA A 1 72 ? 9.962 1.304 -15.936 1.00 96.56 72 ALA A N 1
ATOM 613 C CA . ALA A 1 72 ? 8.536 1.030 -15.972 1.00 96.56 72 ALA A CA 1
ATOM 614 C C . ALA A 1 72 ? 8.108 0.598 -17.376 1.00 96.56 72 ALA A C 1
ATOM 616 O O . ALA A 1 72 ? 8.534 1.195 -18.363 1.00 96.56 72 ALA A O 1
ATOM 617 N N . ASP A 1 73 ? 7.202 -0.373 -17.457 1.00 97.50 73 ASP A N 1
ATOM 618 C CA . ASP A 1 73 ? 6.500 -0.699 -18.698 1.00 97.50 73 ASP A CA 1
ATOM 619 C C . ASP A 1 73 ? 5.518 0.420 -19.084 1.00 97.50 73 ASP A C 1
ATOM 621 O O . ASP A 1 73 ? 5.301 0.675 -20.268 1.00 97.50 73 ASP A O 1
ATOM 625 N N . ARG A 1 74 ? 4.919 1.105 -18.094 1.00 96.69 74 ARG A N 1
ATOM 626 C CA . ARG A 1 74 ? 4.044 2.271 -18.310 1.00 96.69 74 ARG A CA 1
ATOM 627 C C . ARG A 1 74 ? 4.232 3.341 -17.237 1.00 96.69 74 ARG A C 1
ATOM 629 O O . ARG A 1 74 ? 4.238 3.040 -16.045 1.00 96.69 74 ARG A O 1
ATOM 636 N N . ASN A 1 75 ? 4.309 4.597 -17.675 1.00 96.25 75 ASN A N 1
ATOM 637 C CA . ASN A 1 75 ? 4.358 5.778 -16.812 1.00 96.25 75 ASN A CA 1
ATOM 638 C C . ASN A 1 75 ? 3.060 6.586 -16.946 1.00 96.25 75 ASN A C 1
ATOM 640 O O . ASN A 1 75 ? 2.672 6.969 -18.050 1.00 96.25 75 ASN A O 1
ATOM 644 N N . PHE A 1 76 ? 2.415 6.872 -15.820 1.00 95.25 76 PHE A N 1
ATOM 645 C CA . PHE A 1 76 ? 1.184 7.648 -15.725 1.00 95.25 76 PHE A CA 1
ATOM 646 C C . PHE A 1 76 ? 1.513 9.022 -15.134 1.00 95.25 76 PHE A C 1
ATOM 648 O O . PHE A 1 76 ? 1.610 9.177 -13.920 1.00 95.25 76 PHE A O 1
ATOM 655 N N . MET A 1 77 ? 1.696 10.013 -16.010 1.00 92.88 77 MET A N 1
ATOM 656 C CA . MET A 1 77 ? 2.138 11.371 -15.637 1.00 92.88 77 MET A CA 1
ATOM 657 C C . MET A 1 77 ? 0.994 12.315 -15.232 1.00 92.88 77 MET A C 1
ATOM 659 O O . MET A 1 77 ? 1.231 13.445 -14.825 1.00 92.88 77 MET A O 1
ATOM 663 N N . LYS A 1 78 ? -0.261 11.900 -15.442 1.00 91.25 78 LYS A N 1
ATOM 664 C CA . LYS A 1 78 ? -1.464 12.727 -15.240 1.00 91.25 78 LYS A CA 1
ATOM 665 C C . LYS A 1 78 ? -2.580 11.950 -14.533 1.00 91.25 78 LYS A C 1
ATOM 667 O O . LYS A 1 78 ? -3.751 12.125 -14.851 1.00 91.25 78 LYS A O 1
ATOM 672 N N . ALA A 1 79 ? -2.216 11.040 -13.630 1.00 92.94 79 ALA A N 1
ATOM 673 C CA . ALA A 1 79 ? -3.194 10.302 -12.839 1.00 92.94 79 ALA A CA 1
ATOM 674 C C . ALA A 1 79 ? -3.795 11.229 -11.771 1.00 92.94 79 ALA A C 1
ATOM 676 O O . ALA A 1 79 ? -3.072 11.740 -10.917 1.00 92.94 79 ALA A O 1
ATOM 677 N N . GLY A 1 80 ? -5.106 11.456 -11.827 1.00 94.38 80 GLY A N 1
ATOM 678 C CA . GLY A 1 80 ? -5.837 12.144 -10.771 1.00 94.38 80 GLY A CA 1
ATOM 679 C C . GLY A 1 80 ? -6.218 11.192 -9.631 1.00 94.38 80 GLY A C 1
ATOM 680 O O . GLY A 1 80 ? -5.871 10.008 -9.645 1.00 94.38 80 GLY A O 1
ATOM 681 N N . PRO A 1 81 ? -6.975 11.675 -8.629 1.00 95.06 81 PRO A N 1
ATOM 682 C CA . PRO A 1 81 ? -7.406 10.853 -7.497 1.00 95.06 81 PRO A CA 1
ATOM 683 C C . PRO A 1 81 ? -8.221 9.616 -7.903 1.00 95.06 81 PRO A C 1
ATOM 685 O O . PRO A 1 81 ? -8.081 8.557 -7.293 1.00 95.06 81 PRO A O 1
ATOM 688 N N . ARG A 1 82 ? -9.049 9.722 -8.952 1.00 96.19 82 ARG A N 1
ATOM 689 C CA . ARG A 1 82 ? -9.874 8.606 -9.443 1.00 96.19 82 ARG A CA 1
ATOM 690 C C . ARG A 1 82 ? -9.010 7.516 -10.071 1.00 96.19 82 ARG A C 1
ATOM 692 O O . ARG A 1 82 ? -9.198 6.338 -9.770 1.00 96.19 82 ARG A O 1
ATOM 699 N N . GLU A 1 83 ? -8.041 7.907 -10.895 1.00 96.31 83 GLU A N 1
ATOM 700 C CA . GLU A 1 83 ? -7.050 7.004 -11.477 1.00 96.31 83 GLU A CA 1
ATOM 701 C C . GLU A 1 83 ? -6.182 6.380 -10.384 1.00 96.31 83 GLU A C 1
ATOM 703 O O . GLU A 1 83 ? -6.000 5.170 -10.382 1.00 96.31 83 GLU A O 1
ATOM 708 N N . PHE A 1 84 ? -5.715 7.169 -9.414 1.00 96.44 84 PHE A N 1
ATOM 709 C CA . PHE A 1 84 ? -4.895 6.697 -8.297 1.00 96.44 84 PHE A CA 1
ATOM 710 C C . PHE A 1 84 ? -5.584 5.572 -7.513 1.00 96.44 84 PHE A C 1
ATOM 712 O O . PHE A 1 84 ? -5.030 4.482 -7.361 1.00 96.44 84 PHE A O 1
ATOM 719 N N . VAL A 1 85 ? -6.824 5.807 -7.073 1.00 97.06 85 VAL A N 1
ATOM 720 C CA . VAL A 1 85 ? -7.617 4.815 -6.334 1.00 97.06 85 VAL A CA 1
ATOM 721 C C . VAL A 1 85 ? -7.894 3.583 -7.200 1.00 97.06 85 VAL A C 1
ATOM 723 O O . VAL A 1 85 ? -7.693 2.454 -6.748 1.00 97.06 85 VAL A O 1
ATOM 726 N N . SER A 1 86 ? -8.295 3.786 -8.459 1.00 97.31 86 SER A N 1
ATOM 727 C CA . SER A 1 86 ? -8.561 2.701 -9.409 1.00 97.31 86 SER A CA 1
ATOM 728 C C . SER A 1 86 ? -7.324 1.834 -9.652 1.00 97.31 86 SER A C 1
ATOM 730 O O . SER A 1 86 ? -7.400 0.607 -9.649 1.00 97.31 86 SER A O 1
ATOM 732 N N . MET A 1 87 ? -6.159 2.447 -9.842 1.00 97.62 87 MET A N 1
ATOM 733 C CA . MET A 1 87 ? -4.926 1.726 -10.134 1.00 97.62 87 MET A CA 1
ATOM 734 C C . MET A 1 87 ? -4.451 0.902 -8.935 1.00 97.62 87 MET A C 1
ATOM 736 O O . MET A 1 87 ? -3.971 -0.214 -9.135 1.00 97.62 87 MET A O 1
ATOM 740 N N . ILE A 1 88 ? -4.612 1.394 -7.703 1.00 98.00 88 ILE A N 1
ATOM 741 C CA . ILE A 1 88 ? -4.312 0.604 -6.499 1.00 98.00 88 ILE A CA 1
ATOM 742 C C . ILE A 1 88 ? -5.319 -0.544 -6.357 1.00 98.00 88 ILE A C 1
ATOM 744 O O . ILE A 1 88 ? -4.933 -1.680 -6.095 1.00 98.00 88 ILE A O 1
ATOM 748 N N . TYR A 1 89 ? -6.612 -0.296 -6.585 1.00 97.56 89 TYR A N 1
ATOM 749 C CA . TYR A 1 89 ? -7.635 -1.341 -6.488 1.00 97.56 89 TYR A CA 1
ATOM 750 C C . TYR A 1 89 ? -7.426 -2.493 -7.488 1.00 97.56 89 TYR A C 1
ATOM 752 O O . TYR A 1 89 ? -7.738 -3.645 -7.181 1.00 97.56 89 TYR A O 1
ATOM 760 N N . HIS A 1 90 ? -6.861 -2.223 -8.666 1.00 97.75 90 HIS A N 1
ATOM 761 C CA . HIS A 1 90 ? -6.644 -3.243 -9.698 1.00 97.75 90 HIS A CA 1
ATOM 762 C C . HIS A 1 90 ? -5.236 -3.852 -9.728 1.00 97.75 90 HIS A C 1
ATOM 764 O O . HIS A 1 90 ? -5.057 -4.894 -10.357 1.00 97.75 90 HIS A O 1
ATOM 770 N N . CYS A 1 91 ? -4.252 -3.293 -9.015 1.00 98.12 91 CYS A N 1
ATOM 771 C CA . CYS A 1 91 ? -2.903 -3.862 -9.011 1.00 98.12 91 CYS A CA 1
ATOM 772 C C . CYS A 1 91 ? -2.847 -5.233 -8.313 1.00 98.12 91 CYS A C 1
ATOM 774 O O . CYS A 1 91 ? -3.697 -5.572 -7.475 1.00 98.12 91 CYS A O 1
ATOM 776 N N . LYS A 1 92 ? -1.802 -6.008 -8.625 1.00 98.50 92 LYS A N 1
ATOM 777 C CA . LYS A 1 92 ? -1.463 -7.259 -7.923 1.00 98.50 92 LYS A CA 1
ATOM 778 C C . LYS A 1 92 ? -0.604 -7.036 -6.688 1.00 98.50 92 LYS A C 1
ATOM 780 O O . LYS A 1 92 ? -0.687 -7.820 -5.752 1.00 98.50 92 LYS A O 1
ATOM 785 N N . ALA A 1 93 ? 0.176 -5.963 -6.677 1.00 98.69 93 ALA A N 1
ATOM 786 C CA . ALA A 1 93 ? 0.913 -5.487 -5.518 1.00 98.69 93 ALA A CA 1
ATOM 787 C C . ALA A 1 93 ? 1.217 -3.994 -5.679 1.00 98.69 93 ALA A C 1
ATOM 789 O O . ALA A 1 93 ? 1.308 -3.486 -6.803 1.00 98.69 93 ALA A O 1
ATOM 790 N N . PHE A 1 94 ? 1.386 -3.311 -4.553 1.00 98.69 94 PHE A N 1
ATOM 791 C CA . PHE A 1 94 ? 1.690 -1.891 -4.476 1.00 98.69 94 PHE A CA 1
ATOM 792 C C . PHE A 1 94 ? 3.009 -1.671 -3.733 1.00 98.69 94 PHE A C 1
ATOM 794 O O . PHE A 1 94 ? 3.210 -2.181 -2.630 1.00 98.69 94 PHE A O 1
ATOM 801 N N . ILE A 1 95 ? 3.920 -0.901 -4.322 1.00 98.38 95 ILE A N 1
ATOM 802 C CA . ILE A 1 95 ? 5.183 -0.513 -3.690 1.00 98.38 95 ILE A CA 1
ATOM 803 C C . ILE A 1 95 ? 5.237 1.004 -3.616 1.00 98.38 95 ILE A C 1
ATOM 805 O O . ILE A 1 95 ? 5.091 1.694 -4.628 1.00 98.38 95 ILE A O 1
ATOM 809 N N . SER A 1 96 ? 5.452 1.546 -2.422 1.00 95.62 96 SER A N 1
ATOM 810 C CA . SER A 1 96 ? 5.389 2.992 -2.245 1.00 95.62 96 SER A CA 1
ATOM 811 C C . SER A 1 96 ? 6.168 3.497 -1.038 1.00 95.62 96 SER A C 1
ATOM 813 O O . SER A 1 96 ? 6.553 2.750 -0.147 1.00 95.62 96 SER A O 1
ATOM 815 N N . ASN A 1 97 ? 6.373 4.807 -1.005 1.00 93.31 97 ASN A N 1
ATOM 816 C CA . ASN A 1 97 ? 6.742 5.573 0.182 1.00 93.31 97 ASN A CA 1
ATOM 817 C C . ASN A 1 97 ? 5.664 6.630 0.497 1.00 93.31 97 ASN A C 1
ATOM 819 O O . ASN A 1 97 ? 5.956 7.721 0.990 1.00 93.31 97 ASN A O 1
ATOM 823 N N . SER A 1 98 ? 4.406 6.344 0.150 1.00 93.06 98 SER A N 1
ATOM 824 C CA . SER A 1 98 ? 3.240 7.208 0.348 1.00 93.06 98 SER A CA 1
ATOM 825 C C . SER A 1 98 ? 2.280 6.637 1.382 1.00 93.06 98 SER A C 1
ATOM 827 O O . SER A 1 98 ? 1.845 5.489 1.274 1.00 93.06 98 SER A O 1
ATOM 829 N N . PHE A 1 99 ? 1.867 7.476 2.333 1.00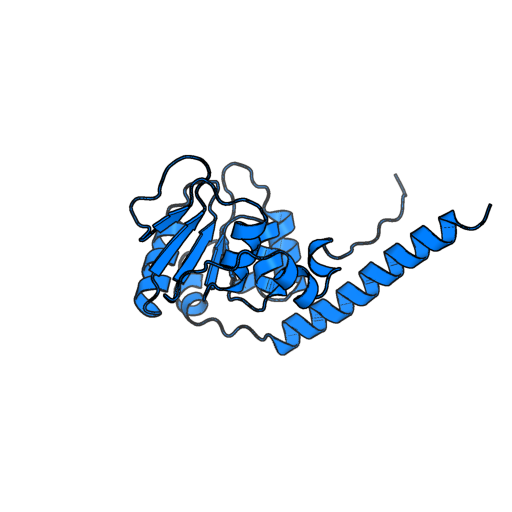 95.62 99 PHE A N 1
ATOM 830 C CA . PHE A 1 99 ? 0.885 7.099 3.347 1.00 95.62 99 PHE A CA 1
ATOM 831 C C . PHE A 1 99 ? -0.468 6.707 2.736 1.00 95.62 99 PHE A C 1
ATOM 833 O O . PHE A 1 99 ? -0.910 5.580 2.931 1.00 95.62 99 PHE A O 1
ATOM 840 N N . HIS A 1 100 ? -1.102 7.586 1.950 1.00 95.50 100 HIS A N 1
ATOM 841 C CA . HIS A 1 100 ? -2.442 7.311 1.414 1.00 95.50 100 HIS A CA 1
ATOM 842 C C . HIS A 1 100 ? -2.453 6.111 0.467 1.00 95.50 100 HIS A C 1
ATOM 844 O O . HIS A 1 100 ? -3.365 5.296 0.529 1.00 95.50 100 HIS A O 1
ATOM 850 N N . GLY A 1 101 ? -1.416 5.952 -0.363 1.00 96.38 101 GLY A N 1
ATOM 851 C CA . GLY A 1 101 ? -1.297 4.765 -1.210 1.00 96.38 101 GLY A CA 1
ATOM 852 C C . GLY A 1 101 ? -1.252 3.478 -0.383 1.00 96.38 101 GLY A C 1
ATOM 853 O O . GLY A 1 101 ? -1.951 2.516 -0.688 1.00 96.38 101 GLY A O 1
ATOM 854 N N . THR A 1 102 ? -0.488 3.492 0.713 1.00 97.50 102 THR A N 1
ATOM 855 C CA . THR A 1 102 ? -0.415 2.367 1.655 1.00 97.50 102 THR A CA 1
ATOM 856 C C . THR A 1 102 ? -1.776 2.089 2.296 1.00 97.50 102 THR A C 1
ATOM 858 O O . THR A 1 102 ? -2.220 0.943 2.314 1.00 97.50 102 THR A O 1
ATOM 861 N N . ALA A 1 103 ? -2.475 3.130 2.754 1.00 98.12 103 ALA A N 1
ATOM 862 C CA . ALA A 1 103 ? -3.801 3.008 3.355 1.00 98.12 103 ALA A CA 1
ATOM 863 C C . ALA A 1 103 ? -4.836 2.414 2.383 1.00 98.12 103 ALA A C 1
ATOM 865 O O . ALA A 1 103 ? -5.523 1.456 2.738 1.00 98.12 103 ALA A O 1
ATOM 866 N N . PHE A 1 104 ? -4.890 2.899 1.138 1.00 98.44 104 PHE A N 1
ATOM 867 C CA . PHE A 1 104 ? -5.754 2.329 0.098 1.00 98.44 104 PHE A CA 1
ATOM 868 C C . PHE A 1 104 ? -5.398 0.873 -0.217 1.00 98.44 104 PHE A C 1
ATOM 870 O O . PHE A 1 104 ? -6.293 0.039 -0.337 1.00 98.44 104 PHE A O 1
ATOM 877 N N . SER A 1 105 ? -4.107 0.539 -0.301 1.00 98.38 105 SER A N 1
ATOM 878 C CA . SER A 1 105 ? -3.664 -0.838 -0.542 1.00 98.38 105 SER A CA 1
ATOM 879 C C . SER A 1 105 ? -4.151 -1.787 0.557 1.00 98.38 105 SER A C 1
ATOM 881 O O . SER A 1 105 ? -4.720 -2.836 0.256 1.00 98.38 105 SER A O 1
ATOM 883 N N . ILE A 1 106 ? -4.010 -1.396 1.828 1.00 98.25 106 ILE A N 1
ATOM 884 C CA . ILE A 1 106 ? -4.530 -2.157 2.976 1.00 98.25 106 ILE A CA 1
ATOM 885 C C . ILE A 1 106 ? -6.056 -2.269 2.895 1.00 98.25 106 ILE A C 1
ATOM 887 O O . ILE A 1 106 ? -6.608 -3.360 3.025 1.00 98.25 106 ILE A O 1
ATOM 891 N N . MET A 1 107 ? -6.749 -1.156 2.637 1.00 97.75 107 MET A N 1
ATOM 892 C CA . MET A 1 107 ? -8.208 -1.122 2.545 1.00 97.75 107 MET A CA 1
ATOM 893 C C . MET A 1 107 ? -8.751 -2.091 1.488 1.00 97.75 107 MET A C 1
ATOM 895 O O . MET A 1 107 ? -9.768 -2.746 1.736 1.00 97.75 107 MET A O 1
ATOM 899 N N . PHE A 1 108 ? -8.063 -2.192 0.349 1.00 98.19 108 PHE A N 1
ATOM 900 C CA . PHE A 1 108 ? -8.417 -3.031 -0.796 1.00 98.19 108 PHE A CA 1
ATOM 901 C C . PHE A 1 108 ? -7.822 -4.443 -0.763 1.00 98.19 108 PHE A C 1
ATOM 903 O O . PHE A 1 108 ? -7.960 -5.170 -1.748 1.00 98.19 108 PHE A O 1
ATOM 910 N N . ASN A 1 109 ? -7.190 -4.844 0.344 1.00 98.31 109 ASN A N 1
ATOM 911 C CA . ASN A 1 109 ? -6.528 -6.142 0.489 1.00 98.31 109 ASN A CA 1
ATOM 912 C C . ASN A 1 109 ? -5.499 -6.410 -0.622 1.00 98.31 109 ASN A C 1
ATOM 914 O O . ASN A 1 109 ? -5.494 -7.468 -1.252 1.00 98.31 109 ASN A O 1
ATOM 918 N N . LYS A 1 110 ? -4.637 -5.429 -0.889 1.00 98.44 110 LYS A N 1
ATOM 919 C CA . LYS A 1 110 ? -3.549 -5.539 -1.861 1.00 98.44 110 LYS A CA 1
ATOM 920 C C . LYS A 1 110 ? -2.210 -5.668 -1.150 1.00 98.44 110 LYS A C 1
ATOM 922 O O . LYS A 1 110 ? -1.979 -4.911 -0.202 1.00 98.44 110 LYS A O 1
ATOM 927 N N . PRO A 1 111 ? -1.330 -6.596 -1.579 1.00 98.69 111 PRO A N 1
ATOM 928 C CA . PRO A 1 111 ? 0.025 -6.684 -1.056 1.00 98.69 111 PRO A CA 1
ATOM 929 C C . PRO A 1 111 ? 0.700 -5.320 -1.138 1.00 98.69 111 PRO A C 1
ATOM 931 O O . PRO A 1 111 ? 0.682 -4.690 -2.196 1.00 98.69 111 PRO A O 1
ATOM 934 N N . VAL A 1 112 ? 1.261 -4.860 -0.022 1.00 98.62 112 VAL A N 1
ATOM 935 C CA . VAL A 1 112 ? 1.874 -3.537 0.080 1.00 98.62 112 VAL A CA 1
ATOM 936 C C . VAL A 1 112 ? 3.275 -3.634 0.647 1.00 98.62 112 VAL A C 1
ATOM 938 O O . VAL A 1 112 ? 3.480 -4.274 1.672 1.00 98.62 112 VAL A O 1
ATOM 941 N N . PHE A 1 113 ? 4.229 -2.966 0.005 1.00 98.56 113 PHE A N 1
ATOM 942 C CA . PHE A 1 113 ? 5.605 -2.872 0.481 1.00 98.56 113 PHE A CA 1
ATOM 943 C C . PHE A 1 113 ? 6.019 -1.409 0.579 1.00 98.56 113 PHE A C 1
ATOM 945 O O . PHE A 1 113 ? 5.928 -0.651 -0.391 1.00 98.56 113 PHE A O 1
ATOM 952 N N . VAL A 1 114 ? 6.460 -1.016 1.770 1.00 97.56 114 VAL A N 1
ATOM 953 C CA . VAL A 1 114 ? 6.783 0.366 2.106 1.00 97.56 114 VAL A CA 1
ATOM 954 C C . VAL A 1 114 ? 8.290 0.545 2.162 1.00 97.56 114 VAL A C 1
ATOM 956 O O . VAL A 1 114 ? 8.989 -0.204 2.841 1.00 97.56 114 VAL A O 1
ATOM 959 N N . PHE A 1 115 ? 8.780 1.576 1.485 1.00 95.75 115 PHE A N 1
ATOM 960 C CA . PHE A 1 115 ? 10.151 2.053 1.629 1.00 95.75 11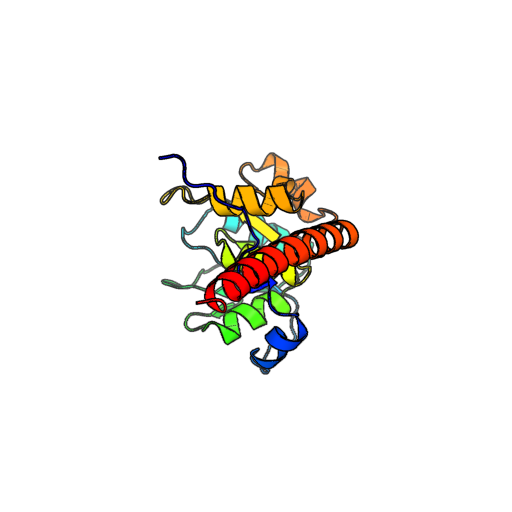5 PHE A CA 1
ATOM 961 C C . PHE A 1 115 ? 10.148 3.389 2.360 1.00 95.75 115 PHE A C 1
ATOM 963 O O . PHE A 1 115 ? 9.310 4.255 2.103 1.00 95.75 115 PHE A O 1
ATOM 970 N N . ASN A 1 116 ? 11.109 3.577 3.258 1.00 91.88 116 ASN A N 1
ATOM 971 C CA . ASN A 1 116 ? 11.236 4.831 3.982 1.00 91.88 116 ASN A CA 1
ATOM 972 C C . ASN A 1 116 ? 11.707 5.964 3.061 1.00 91.88 116 ASN A C 1
ATOM 974 O O . ASN A 1 116 ? 12.539 5.786 2.168 1.00 91.88 116 ASN A O 1
ATOM 978 N N . ARG A 1 117 ? 11.170 7.158 3.310 1.00 87.56 117 ARG A N 1
ATOM 979 C CA . ARG A 1 117 ? 11.669 8.423 2.776 1.00 87.56 117 ARG A CA 1
ATOM 980 C C . ARG A 1 117 ? 12.913 8.835 3.548 1.00 87.56 117 ARG A C 1
ATOM 982 O O . ARG A 1 117 ? 12.866 8.980 4.772 1.00 87.56 117 ARG A O 1
ATOM 989 N N . HIS A 1 118 ? 14.010 9.050 2.841 1.00 84.38 118 HIS A N 1
ATOM 990 C CA . HIS A 1 118 ? 15.288 9.459 3.412 1.00 84.38 118 HIS A CA 1
ATOM 991 C C . HIS A 1 118 ? 15.455 10.980 3.425 1.00 84.38 118 HIS A C 1
ATOM 993 O O . HIS A 1 118 ? 16.096 11.502 4.338 1.00 84.38 118 HIS A O 1
ATOM 999 N N . ARG A 1 119 ? 14.865 11.700 2.458 1.00 76.38 119 ARG A N 1
ATOM 1000 C CA . ARG A 1 119 ? 14.996 13.166 2.370 1.00 76.38 119 ARG A CA 1
ATOM 1001 C C . ARG A 1 119 ? 14.044 13.863 3.327 1.00 76.38 119 ARG A C 1
ATOM 1003 O O . ARG A 1 119 ? 14.474 14.661 4.151 1.00 76.38 119 ARG A O 1
ATOM 1010 N N . HIS A 1 120 ? 12.757 13.531 3.242 1.00 72.31 120 HIS A N 1
ATOM 1011 C CA . HIS A 1 120 ? 11.731 14.207 4.040 1.00 72.31 120 HIS A CA 1
ATOM 1012 C C . HIS A 1 120 ? 11.531 13.587 5.431 1.00 72.31 120 HIS A C 1
ATOM 1014 O O . HIS A 1 120 ? 10.930 14.226 6.287 1.00 72.31 120 HIS A O 1
ATOM 1020 N N . LYS A 1 121 ? 12.011 12.352 5.664 1.00 77.94 121 LYS A N 1
ATOM 1021 C CA . LYS A 1 121 ? 11.908 11.604 6.940 1.00 77.94 121 LYS A CA 1
ATOM 1022 C C . LYS A 1 121 ? 10.492 11.523 7.542 1.00 77.94 121 LYS A C 1
ATOM 1024 O O . LYS A 1 121 ? 10.322 11.270 8.730 1.00 77.94 121 LYS A O 1
ATOM 1029 N N . VAL A 1 122 ? 9.455 11.676 6.719 1.00 80.31 122 VAL A N 1
ATOM 1030 C CA . VAL A 1 122 ? 8.036 11.613 7.119 1.00 80.31 122 VAL A CA 1
ATOM 1031 C C . VAL A 1 122 ? 7.502 10.174 7.125 1.00 80.31 122 VAL A C 1
ATOM 1033 O O . VAL A 1 122 ? 6.506 9.865 6.471 1.00 80.31 122 VAL A O 1
ATOM 1036 N N . ASN A 1 123 ? 8.180 9.282 7.849 1.00 90.81 123 ASN A N 1
ATOM 1037 C CA . ASN A 1 123 ? 7.885 7.841 7.839 1.00 90.81 123 ASN A CA 1
ATOM 1038 C C . ASN A 1 123 ? 6.935 7.397 8.951 1.00 90.81 123 ASN A C 1
ATOM 1040 O O . ASN A 1 123 ? 6.205 6.428 8.759 1.00 90.81 123 ASN A O 1
ATOM 1044 N N . SER A 1 124 ? 6.869 8.145 10.057 1.00 92.44 124 SER A N 1
ATOM 1045 C CA . SER A 1 124 ? 6.114 7.769 11.260 1.00 92.44 124 SER A CA 1
ATOM 1046 C C . SER A 1 124 ? 4.666 7.382 10.972 1.00 92.44 124 SER A C 1
ATOM 1048 O O . SER A 1 124 ? 4.187 6.383 11.483 1.00 92.44 124 SER A O 1
ATOM 1050 N N . ARG A 1 125 ? 3.971 8.105 10.083 1.00 93.06 125 ARG A N 1
ATOM 1051 C CA . ARG A 1 125 ? 2.586 7.770 9.708 1.00 93.06 125 ARG A CA 1
ATOM 1052 C C . ARG A 1 125 ? 2.471 6.407 9.026 1.00 93.06 125 ARG A C 1
ATOM 1054 O O . ARG A 1 125 ? 1.533 5.669 9.302 1.00 93.06 125 ARG A O 1
ATOM 1061 N N . MET A 1 126 ? 3.405 6.079 8.132 1.00 94.31 126 MET A N 1
ATOM 1062 C CA . MET A 1 126 ? 3.425 4.772 7.470 1.00 94.31 126 MET A CA 1
ATOM 1063 C C . MET A 1 126 ? 3.807 3.681 8.467 1.00 94.31 126 MET A C 1
ATOM 1065 O O . MET A 1 126 ? 3.143 2.656 8.519 1.00 94.31 126 MET A O 1
ATOM 1069 N N . GLU A 1 127 ? 4.816 3.921 9.303 1.00 95.31 127 GLU A N 1
ATOM 1070 C CA . GLU A 1 127 ? 5.241 2.985 10.348 1.00 95.31 127 GLU A CA 1
ATOM 1071 C C . GLU A 1 127 ? 4.102 2.685 11.333 1.00 95.31 127 GLU A C 1
ATOM 1073 O O . GLU A 1 127 ? 3.803 1.516 11.580 1.00 95.31 127 GLU A O 1
ATOM 1078 N N . SER A 1 128 ? 3.402 3.709 11.831 1.00 96.44 128 SER A N 1
ATOM 1079 C CA . SER A 1 128 ? 2.233 3.551 12.705 1.00 96.44 128 SER A CA 1
ATOM 1080 C C . SER A 1 128 ? 1.100 2.787 12.023 1.00 96.44 128 SER A C 1
ATOM 1082 O O . SER A 1 128 ? 0.509 1.906 12.642 1.00 96.44 128 SER A O 1
ATOM 1084 N N . LEU A 1 129 ? 0.820 3.071 10.747 1.00 97.38 129 LEU A N 1
ATOM 1085 C CA . LEU A 1 129 ? -0.215 2.368 9.988 1.00 97.38 129 LEU A CA 1
ATOM 1086 C C . LEU A 1 129 ? 0.129 0.886 9.798 1.00 97.38 129 LEU A C 1
ATOM 1088 O O . LEU A 1 129 ? -0.683 0.016 10.095 1.00 97.38 129 LEU A O 1
ATOM 1092 N N . MET A 1 130 ? 1.345 0.583 9.347 1.00 97.62 130 MET A N 1
ATOM 1093 C CA . MET A 1 130 ? 1.802 -0.797 9.157 1.00 97.62 130 MET A CA 1
ATOM 1094 C C . MET A 1 130 ? 1.838 -1.563 10.489 1.00 97.62 130 MET A C 1
ATOM 1096 O O . MET A 1 130 ? 1.491 -2.742 10.511 1.00 97.62 130 MET A O 1
ATOM 1100 N N . THR A 1 131 ? 2.183 -0.879 11.590 1.00 97.75 131 THR A N 1
ATOM 1101 C CA . THR A 1 131 ? 2.126 -1.415 12.963 1.00 97.75 131 THR A CA 1
ATOM 1102 C C . THR A 1 131 ? 0.712 -1.742 13.397 1.00 97.75 131 THR A C 1
ATOM 1104 O O . THR A 1 131 ? 0.477 -2.846 13.883 1.00 97.75 131 THR A O 1
ATOM 1107 N N . LEU A 1 132 ? -0.240 -0.831 13.178 1.00 97.88 132 LEU A N 1
ATOM 1108 C CA . LEU A 1 132 ? -1.646 -1.065 13.503 1.00 97.88 132 LEU A CA 1
ATOM 1109 C C . LEU A 1 132 ? -2.148 -2.367 12.865 1.00 97.88 132 LEU A C 1
ATOM 1111 O O . LEU A 1 132 ? -2.808 -3.168 13.522 1.00 97.88 132 LEU A O 1
ATOM 1115 N N . PHE A 1 133 ? -1.809 -2.581 11.593 1.00 98.25 133 PHE A N 1
ATOM 1116 C CA . PHE A 1 133 ? -2.246 -3.741 10.817 1.00 98.25 133 PHE A CA 1
ATOM 1117 C C . PHE A 1 133 ? -1.338 -4.974 10.948 1.00 98.25 133 PHE A C 1
ATOM 1119 O O . PHE A 1 133 ? -1.634 -5.999 10.337 1.00 98.25 133 PHE A O 1
ATOM 1126 N N . GLY A 1 134 ? -0.269 -4.913 11.750 1.00 97.94 134 GLY A N 1
ATOM 1127 C CA . GLY A 1 134 ? 0.612 -6.053 12.025 1.00 97.94 134 GLY A CA 1
ATOM 1128 C C . GLY A 1 134 ? 1.457 -6.514 10.831 1.00 97.94 134 GLY A C 1
ATOM 1129 O O . GLY A 1 134 ? 1.789 -7.693 10.735 1.00 97.94 134 GLY A O 1
ATOM 1130 N N . ILE A 1 135 ? 1.793 -5.604 9.911 1.00 97.94 135 ILE A N 1
ATOM 1131 C CA . ILE A 1 135 ? 2.509 -5.899 8.654 1.00 97.94 135 ILE A CA 1
ATOM 1132 C C . ILE A 1 135 ? 3.857 -5.166 8.541 1.00 97.94 135 ILE A C 1
ATOM 1134 O O . ILE A 1 135 ? 4.354 -4.929 7.441 1.00 97.94 135 ILE A O 1
ATOM 1138 N N . ASN A 1 136 ? 4.497 -4.827 9.666 1.00 96.62 136 ASN A N 1
ATOM 1139 C CA . ASN A 1 136 ? 5.788 -4.113 9.741 1.00 96.62 136 ASN A CA 1
ATOM 1140 C C . ASN A 1 136 ? 6.910 -4.760 8.918 1.00 96.62 136 ASN A C 1
ATOM 1142 O O . ASN A 1 136 ? 7.846 -4.094 8.490 1.00 96.62 136 ASN A O 1
ATOM 1146 N N . GLN A 1 137 ? 6.817 -6.062 8.679 1.00 96.44 137 GLN A N 1
ATOM 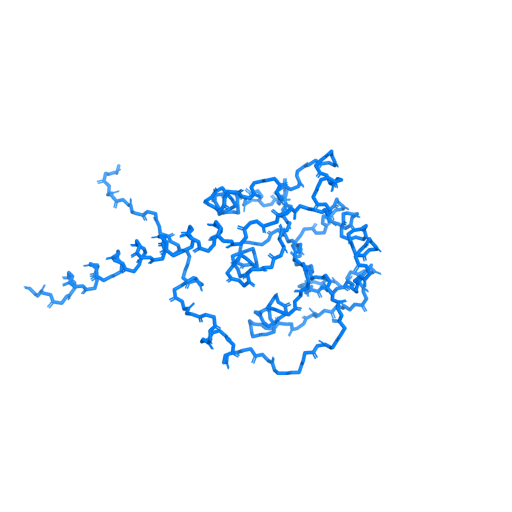1147 C CA . GLN A 1 137 ? 7.762 -6.878 7.923 1.00 96.44 137 GLN A CA 1
ATOM 1148 C C . GLN A 1 137 ? 7.807 -6.451 6.452 1.00 96.44 137 GLN A C 1
ATOM 1150 O O . GLN A 1 137 ? 8.802 -6.689 5.773 1.00 96.44 137 GLN A O 1
ATOM 1155 N N . CYS A 1 138 ? 6.759 -5.770 5.989 1.00 97.75 138 CYS A N 1
ATOM 1156 C CA . CYS A 1 138 ? 6.676 -5.171 4.668 1.00 97.75 138 CYS A CA 1
ATOM 1157 C C . CYS A 1 138 ? 7.217 -3.730 4.623 1.00 97.75 138 CYS A C 1
ATOM 1159 O O . CYS A 1 138 ? 7.140 -3.093 3.575 1.00 97.75 138 CYS A O 1
ATOM 1161 N N . ILE A 1 139 ? 7.779 -3.214 5.724 1.00 97.25 139 ILE A N 1
ATOM 1162 C CA . ILE A 1 139 ? 8.649 -2.031 5.720 1.00 97.25 139 ILE A CA 1
ATOM 1163 C C . ILE A 1 139 ? 10.070 -2.504 5.391 1.00 97.25 139 ILE A C 1
ATOM 1165 O O . ILE A 1 139 ? 10.754 -3.134 6.210 1.00 97.25 139 ILE A O 1
ATOM 1169 N N . LEU A 1 140 ? 10.500 -2.222 4.164 1.00 96.62 140 LEU A N 1
ATOM 1170 C CA . LEU A 1 140 ? 11.733 -2.728 3.567 1.00 96.62 140 LEU A CA 1
ATOM 1171 C C . LEU A 1 140 ? 12.858 -1.694 3.703 1.00 96.62 140 LEU A C 1
ATOM 1173 O O . LEU A 1 140 ? 13.201 -0.977 2.767 1.00 96.62 140 LEU A O 1
ATOM 1177 N N . ASP A 1 141 ? 13.423 -1.618 4.905 1.00 90.38 141 ASP A N 1
ATOM 1178 C CA . ASP A 1 141 ? 14.550 -0.742 5.262 1.00 90.38 141 ASP A CA 1
ATOM 1179 C C . ASP A 1 141 ? 15.932 -1.367 4.997 1.00 90.38 141 ASP A C 1
ATOM 1181 O O . ASP A 1 141 ? 16.935 -0.655 4.989 1.00 90.38 141 ASP A O 1
ATOM 1185 N N . ASN A 1 142 ? 15.993 -2.680 4.761 1.00 90.31 142 ASN A N 1
ATOM 1186 C CA . ASN A 1 142 ? 17.217 -3.407 4.458 1.00 90.31 142 ASN A CA 1
ATOM 1187 C C . ASN A 1 142 ? 16.973 -4.552 3.449 1.00 90.31 142 ASN A C 1
ATOM 1189 O O . ASN A 1 142 ? 15.871 -5.114 3.416 1.00 90.31 142 ASN A O 1
ATOM 1193 N N . PRO A 1 143 ? 17.983 -4.925 2.638 1.00 92.94 143 PRO A N 1
ATOM 1194 C CA . PRO A 1 143 ? 17.858 -6.004 1.655 1.00 92.94 143 PRO A CA 1
ATOM 1195 C C . PRO A 1 143 ? 17.634 -7.412 2.219 1.00 92.94 143 PRO A C 1
ATOM 1197 O O . PRO A 1 143 ? 17.089 -8.262 1.519 1.00 92.94 143 PRO A O 1
ATOM 1200 N N . GLU A 1 144 ? 18.007 -7.686 3.470 1.00 93.56 144 GLU A N 1
ATOM 1201 C CA . GLU A 1 144 ? 17.857 -9.022 4.074 1.00 93.56 144 GLU A CA 1
ATOM 1202 C C . GLU A 1 144 ? 16.382 -9.417 4.248 1.00 93.56 144 GLU A C 1
ATOM 1204 O O . GLU A 1 144 ? 16.030 -10.598 4.230 1.00 93.56 144 GLU A O 1
ATOM 1209 N N . LYS A 1 145 ? 15.488 -8.426 4.354 1.00 93.81 145 LYS A N 1
ATOM 1210 C CA . LYS A 1 145 ? 14.035 -8.636 4.408 1.00 93.81 145 LYS A CA 1
ATOM 1211 C C . LYS A 1 145 ? 13.430 -9.073 3.068 1.00 93.81 145 LYS A C 1
ATOM 1213 O O . LYS A 1 145 ? 12.328 -9.624 3.058 1.00 93.81 145 LYS A O 1
ATOM 1218 N N . TRP A 1 146 ? 14.102 -8.831 1.940 1.00 96.94 146 TRP A N 1
ATOM 1219 C CA . TRP A 1 146 ? 13.471 -8.903 0.617 1.00 96.94 146 TRP A CA 1
ATOM 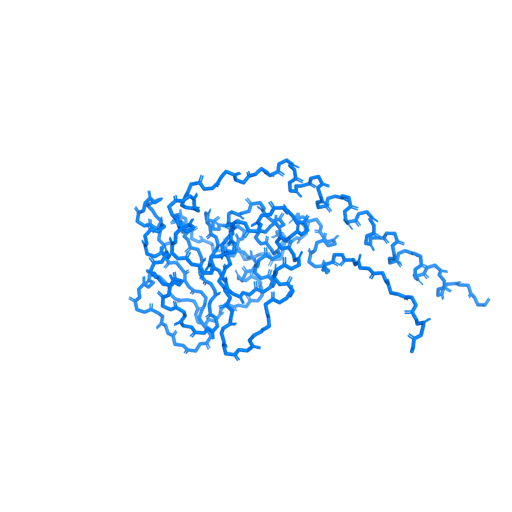1220 C C . TRP A 1 146 ? 13.049 -10.308 0.214 1.00 96.94 146 TRP A C 1
ATOM 1222 O O . TRP A 1 146 ? 11.942 -10.474 -0.292 1.00 96.94 146 TRP A O 1
ATOM 1232 N N . GLU A 1 147 ? 13.879 -11.318 0.481 1.00 96.94 147 GLU A N 1
ATOM 1233 C CA . GLU A 1 147 ? 13.565 -12.693 0.076 1.00 96.94 147 GLU A CA 1
ATOM 1234 C C . GLU A 1 147 ? 12.267 -13.204 0.704 1.00 96.94 147 GLU A C 1
ATOM 1236 O O . GLU A 1 147 ? 11.433 -13.803 0.027 1.00 96.94 147 GLU A O 1
ATOM 1241 N N . LYS A 1 148 ? 12.041 -12.875 1.980 1.00 96.75 148 LYS A N 1
ATOM 1242 C CA . LYS A 1 148 ? 10.780 -13.177 2.668 1.00 96.75 148 LYS A CA 1
ATOM 1243 C C . LYS A 1 148 ? 9.633 -12.310 2.148 1.00 96.75 148 LYS A C 1
ATOM 1245 O O . LYS A 1 148 ? 8.514 -12.797 2.014 1.00 96.75 148 LYS A O 1
ATOM 1250 N N . ALA A 1 149 ? 9.903 -11.040 1.846 1.00 97.69 149 ALA A N 1
ATOM 1251 C CA . ALA A 1 149 ? 8.896 -10.098 1.368 1.00 97.69 149 ALA A CA 1
ATOM 1252 C C . ALA A 1 149 ? 8.311 -10.486 -0.000 1.00 97.69 149 ALA A C 1
ATOM 1254 O O . ALA A 1 149 ? 7.117 -10.291 -0.217 1.00 97.69 149 ALA A O 1
ATOM 1255 N N . TYR A 1 150 ? 9.103 -11.087 -0.900 1.00 98.19 150 TYR A N 1
ATOM 1256 C CA . TYR A 1 150 ? 8.616 -11.508 -2.222 1.00 98.19 150 TYR A CA 1
ATOM 1257 C C . TYR A 1 150 ? 7.413 -12.453 -2.154 1.00 98.19 150 TYR A C 1
ATOM 1259 O O . TYR A 1 150 ? 6.578 -12.413 -3.052 1.00 98.19 150 TYR A O 1
ATOM 1267 N N . TYR A 1 151 ? 7.297 -13.258 -1.096 1.00 97.75 151 TYR A N 1
ATOM 1268 C CA . TYR A 1 151 ? 6.209 -14.222 -0.906 1.00 97.75 151 TYR A CA 1
ATOM 1269 C C . TYR A 1 151 ? 5.510 -14.044 0.445 1.00 97.75 151 TYR A C 1
ATOM 1271 O O . TYR A 1 151 ? 4.987 -15.005 1.006 1.00 97.75 151 TYR A O 1
ATOM 1279 N N . TYR A 1 152 ? 5.529 -12.826 0.994 1.00 98.06 152 TYR A N 1
ATOM 1280 C CA . TYR A 1 152 ? 4.953 -12.565 2.308 1.00 98.06 152 TYR A CA 1
ATOM 1281 C C . TYR A 1 152 ? 3.449 -12.910 2.331 1.00 98.06 152 TYR A C 1
ATOM 1283 O O . TYR A 1 152 ? 2.687 -12.371 1.520 1.00 98.06 152 TYR A O 1
ATOM 1291 N N . PRO A 1 153 ? 2.998 -13.785 3.251 1.00 97.25 153 PRO A N 1
ATOM 1292 C CA . PRO A 1 153 ? 1.611 -14.227 3.305 1.00 97.25 153 PRO A CA 1
ATOM 1293 C C . PRO A 1 153 ? 0.759 -13.211 4.075 1.00 97.25 153 PRO A C 1
ATOM 1295 O O . PRO A 1 153 ? 0.625 -13.283 5.297 1.00 97.25 153 PRO A O 1
ATOM 1298 N N . PHE A 1 154 ? 0.168 -12.249 3.366 1.00 98.19 154 PHE A N 1
ATOM 1299 C CA . PHE A 1 154 ? -0.759 -11.292 3.974 1.00 98.19 154 PHE A CA 1
ATOM 1300 C C . PHE A 1 154 ? -1.992 -12.014 4.540 1.00 98.19 154 PHE A C 1
ATOM 1302 O O . PHE A 1 154 ? -2.823 -12.529 3.793 1.00 98.19 154 PHE A O 1
ATOM 1309 N N . ASN A 1 155 ? -2.140 -12.015 5.868 1.00 98.31 155 ASN A N 1
ATOM 1310 C CA . ASN A 1 155 ? -3.340 -12.518 6.532 1.00 98.31 155 ASN A CA 1
ATOM 1311 C C . ASN A 1 155 ? -4.457 -11.464 6.457 1.00 98.31 155 ASN A C 1
ATOM 1313 O O . ASN A 1 155 ? -4.629 -10.640 7.359 1.00 98.31 155 ASN A O 1
ATOM 1317 N N . TYR A 1 156 ? -5.213 -11.475 5.357 1.00 98.38 156 TYR A N 1
ATOM 1318 C CA . TYR A 1 156 ? -6.297 -10.516 5.154 1.00 98.38 156 TYR A CA 1
ATOM 1319 C C . TYR A 1 156 ? -7.468 -10.701 6.115 1.00 98.38 156 TYR A C 1
ATOM 1321 O O . TYR A 1 156 ? -8.182 -9.735 6.360 1.00 98.38 156 TYR A O 1
ATOM 1329 N N . GLU A 1 157 ? -7.672 -11.884 6.690 1.00 98.44 157 GLU A N 1
ATOM 1330 C CA . GLU A 1 157 ? -8.684 -12.072 7.731 1.00 98.44 157 GLU A CA 1
ATOM 1331 C C . GLU A 1 157 ? -8.344 -11.211 8.955 1.00 98.44 157 GLU A C 1
ATOM 1333 O O . GLU A 1 157 ? -9.132 -10.347 9.344 1.00 98.44 157 GLU A O 1
ATOM 1338 N N . GLN A 1 158 ? -7.115 -11.338 9.468 1.00 98.38 158 GLN A N 1
ATOM 1339 C CA . GLN A 1 158 ? -6.624 -10.530 10.584 1.00 98.38 158 GLN A CA 1
ATOM 1340 C C . GLN A 1 158 ? -6.602 -9.033 10.249 1.00 98.38 158 GLN A C 1
ATOM 1342 O O . GLN A 1 158 ? -7.054 -8.211 11.048 1.00 98.38 158 GLN A O 1
ATOM 1347 N N . ILE A 1 159 ? -6.111 -8.658 9.060 1.00 98.50 159 ILE A N 1
ATOM 1348 C CA . ILE A 1 159 ? -6.070 -7.253 8.617 1.00 98.50 159 ILE A CA 1
ATOM 1349 C C . ILE A 1 159 ? -7.484 -6.661 8.578 1.00 98.50 159 ILE A C 1
ATOM 1351 O O . ILE A 1 159 ? -7.699 -5.542 9.050 1.00 98.50 159 ILE A O 1
ATOM 1355 N N . ASN A 1 160 ? -8.466 -7.400 8.053 1.00 98.38 160 ASN A N 1
ATOM 1356 C CA . ASN A 1 160 ? -9.846 -6.929 7.979 1.00 98.38 160 ASN A CA 1
ATOM 1357 C C . ASN A 1 160 ? -10.527 -6.894 9.349 1.00 98.38 160 ASN A C 1
ATOM 1359 O O . ASN A 1 160 ? -11.297 -5.968 9.595 1.00 98.38 160 ASN A O 1
ATOM 1363 N N . HIS A 1 161 ? -10.209 -7.822 10.253 1.00 98.44 161 HIS A N 1
ATOM 1364 C CA . HIS A 1 161 ? -10.678 -7.766 11.636 1.00 98.44 161 HIS A CA 1
ATOM 1365 C C . HIS A 1 161 ? -10.168 -6.502 12.347 1.00 98.44 161 HIS A C 1
ATOM 1367 O O . HIS A 1 161 ? -10.963 -5.739 12.899 1.00 98.44 161 HIS A O 1
ATOM 1373 N N . THR A 1 162 ? -8.864 -6.211 12.252 1.00 98.38 162 THR A N 1
ATOM 1374 C CA . THR A 1 162 ? -8.290 -4.957 12.767 1.00 98.38 162 THR A CA 1
ATOM 1375 C C . THR A 1 162 ? -8.964 -3.744 12.131 1.00 98.38 162 THR A C 1
ATOM 1377 O O . THR A 1 162 ? -9.388 -2.838 12.845 1.00 98.38 162 THR A O 1
ATOM 1380 N N . LYS A 1 163 ? -9.138 -3.739 10.802 1.00 97.81 163 LYS A N 1
ATOM 1381 C CA . LYS A 1 163 ? -9.809 -2.647 10.081 1.00 97.81 163 LYS A CA 1
ATOM 1382 C C . LYS A 1 163 ? -11.203 -2.374 10.643 1.00 97.81 163 LYS A C 1
ATOM 1384 O O . LYS A 1 163 ? -11.532 -1.219 10.883 1.00 97.81 163 LYS A O 1
ATOM 1389 N N . GLN A 1 164 ? -12.009 -3.413 10.867 1.00 97.88 164 GLN A N 1
ATOM 1390 C CA . GLN A 1 164 ? -13.364 -3.260 11.403 1.00 97.88 164 GLN A CA 1
ATOM 1391 C C . GLN A 1 164 ? -13.362 -2.732 12.837 1.00 97.88 164 GLN A C 1
ATOM 1393 O O . GLN A 1 164 ? -14.101 -1.796 13.137 1.00 97.88 164 GLN A O 1
ATOM 1398 N N . ARG A 1 165 ? -12.498 -3.270 13.706 1.00 97.75 165 ARG A N 1
ATOM 1399 C CA . ARG A 1 165 ? -12.357 -2.793 15.090 1.00 97.75 165 ARG A CA 1
ATOM 1400 C C . ARG A 1 165 ? -12.036 -1.298 15.139 1.00 97.75 165 ARG A C 1
ATOM 1402 O O . ARG A 1 165 ? -12.713 -0.539 15.830 1.00 97.75 165 ARG A O 1
ATOM 1409 N N . GLU A 1 166 ? -11.026 -0.875 14.385 1.00 97.81 166 GLU A N 1
ATOM 1410 C CA . GLU A 1 166 ? -10.595 0.525 14.362 1.00 97.81 166 GLU A CA 1
ATOM 1411 C C . GLU A 1 166 ? -11.613 1.435 13.657 1.00 97.81 166 GLU A C 1
ATOM 1413 O O . GLU A 1 166 ? -11.777 2.595 14.037 1.00 97.81 166 GLU A O 1
ATOM 1418 N N . LEU A 1 167 ? -12.356 0.922 12.671 1.00 97.00 167 LEU A N 1
ATOM 1419 C CA . LEU A 1 167 ? -13.436 1.655 12.011 1.00 97.00 167 LEU A CA 1
ATOM 1420 C C . LEU A 1 167 ? -14.606 1.931 12.961 1.00 97.00 167 LEU A C 1
ATOM 1422 O O . LEU A 1 167 ? -15.102 3.056 12.987 1.00 97.00 167 LEU A O 1
ATOM 1426 N N . ILE A 1 168 ? -15.024 0.940 13.756 1.00 96.88 168 ILE A N 1
ATOM 1427 C CA . ILE A 1 168 ? -16.069 1.107 14.780 1.00 96.88 168 ILE A CA 1
ATOM 1428 C C . ILE A 1 168 ? -15.650 2.189 15.776 1.00 96.88 168 ILE A C 1
ATOM 1430 O O . ILE A 1 168 ? -16.411 3.122 16.024 1.00 96.88 168 ILE A O 1
ATOM 1434 N N . LYS A 1 169 ? -14.411 2.111 16.276 1.00 96.38 169 LYS A N 1
ATOM 1435 C CA . LYS A 1 169 ? -13.834 3.125 17.165 1.00 96.38 169 LYS A CA 1
ATOM 1436 C C . LYS A 1 169 ? -13.853 4.524 16.533 1.00 96.38 169 LYS A C 1
ATOM 1438 O O . LYS A 1 169 ? -14.267 5.487 17.172 1.00 96.38 169 LYS A O 1
ATOM 1443 N N . SER A 1 170 ? -13.435 4.632 15.272 1.00 96.31 170 SER A N 1
ATOM 1444 C CA . SER A 1 170 ? -13.345 5.911 14.554 1.00 96.31 170 SER A CA 1
ATOM 1445 C C . SER A 1 170 ? -14.717 6.539 14.301 1.00 96.31 170 SER A C 1
ATOM 1447 O O . SER A 1 170 ? -14.877 7.746 14.458 1.00 96.31 170 SER A O 1
ATOM 1449 N N . LYS A 1 171 ? -15.719 5.725 13.948 1.00 94.81 171 LYS A N 1
ATOM 1450 C CA . LYS A 1 171 ? -17.103 6.185 13.772 1.00 94.81 171 LYS A CA 1
ATOM 1451 C C . LYS A 1 171 ? -17.725 6.624 15.092 1.00 94.81 171 LYS A C 1
ATOM 1453 O O . LYS A 1 171 ? -18.247 7.725 15.149 1.00 94.81 171 LYS A O 1
ATOM 1458 N N . ALA A 1 172 ? -17.562 5.840 16.159 1.00 94.31 172 ALA A N 1
ATOM 1459 C CA . ALA A 1 172 ? -18.051 6.214 17.486 1.00 94.31 172 ALA A CA 1
ATOM 1460 C C . ALA A 1 172 ? -17.460 7.550 17.966 1.00 94.31 172 ALA A C 1
ATOM 1462 O O . ALA A 1 172 ? -18.163 8.365 18.557 1.00 94.31 172 ALA A O 1
ATOM 1463 N N . TYR A 1 173 ? -16.179 7.804 17.677 1.00 93.56 173 TYR A N 1
ATOM 1464 C CA . TYR A 1 173 ? -15.555 9.094 17.968 1.00 93.56 173 TYR A CA 1
ATOM 1465 C C . TYR A 1 173 ? -16.218 10.251 17.201 1.00 93.56 173 TYR A C 1
ATOM 1467 O O . TYR A 1 173 ? -16.545 11.270 17.807 1.00 93.56 173 TYR A O 1
ATOM 1475 N N . LEU A 1 174 ? -16.464 10.087 15.895 1.00 92.12 174 LEU A N 1
ATOM 1476 C CA . LEU A 1 174 ? -17.158 11.092 15.080 1.00 92.12 174 LEU A CA 1
ATOM 1477 C C . LEU A 1 174 ? -18.601 11.318 15.545 1.00 92.12 174 LEU A C 1
ATOM 1479 O O . LEU A 1 174 ? -19.010 12.465 15.695 1.00 92.12 174 LEU A O 1
ATOM 1483 N N . ASP A 1 175 ? -19.346 10.250 15.822 1.00 92.25 175 ASP A N 1
ATOM 1484 C CA . ASP A 1 175 ? -20.734 10.328 16.283 1.00 92.25 175 ASP A CA 1
ATOM 1485 C C . ASP A 1 175 ? -20.824 11.069 17.624 1.00 92.25 175 ASP A C 1
ATOM 1487 O O . ASP A 1 175 ? -21.659 11.956 17.791 1.00 92.25 175 ASP A O 1
ATOM 1491 N N . ASN A 1 176 ? -19.916 10.778 18.561 1.00 90.19 176 ASN A N 1
ATOM 1492 C CA . ASN A 1 176 ? -19.845 11.488 19.837 1.00 90.19 176 ASN A CA 1
ATOM 1493 C C . ASN A 1 176 ? -19.568 12.984 19.646 1.00 90.19 176 ASN A C 1
ATOM 1495 O O . ASN A 1 176 ? -20.225 13.806 20.279 1.00 90.19 176 ASN A O 1
ATOM 1499 N N . LEU A 1 177 ? -18.632 13.349 18.764 1.00 88.00 177 LEU A N 1
ATOM 1500 C CA . LEU A 1 177 ? -18.345 14.755 18.466 1.00 88.00 177 LEU A CA 1
ATOM 1501 C C . LEU A 1 177 ? -19.552 15.471 17.850 1.00 88.00 177 LEU A C 1
ATOM 1503 O O . LEU A 1 177 ? -19.879 16.582 18.258 1.00 88.00 177 LEU A O 1
ATOM 1507 N N . LEU A 1 178 ? -20.224 14.835 16.890 1.00 86.75 178 LEU A N 1
ATOM 1508 C CA . LEU A 1 178 ? -21.374 15.421 16.203 1.00 86.75 178 LEU A CA 1
ATOM 1509 C C . LEU A 1 178 ? -22.587 15.562 17.132 1.00 86.75 178 LEU A C 1
ATOM 1511 O O . LEU A 1 178 ? -23.261 16.588 17.081 1.00 86.75 178 LEU A O 1
ATOM 1515 N N . ASN A 1 179 ? -22.816 14.596 18.025 1.00 82.06 179 ASN A N 1
ATOM 1516 C CA . ASN A 1 179 ? -23.901 14.647 19.010 1.00 82.06 179 ASN A CA 1
ATOM 1517 C C . ASN A 1 179 ? -23.684 15.734 20.078 1.00 82.06 179 ASN A C 1
ATOM 1519 O O . ASN A 1 179 ? -24.647 16.328 20.562 1.00 82.06 179 ASN A O 1
ATOM 1523 N N . ILE A 1 180 ? -22.429 16.038 20.428 1.00 66.50 180 ILE A N 1
ATOM 1524 C CA . ILE A 1 180 ? -22.098 17.163 21.321 1.00 66.50 180 ILE A CA 1
ATOM 1525 C C . ILE A 1 180 ? -22.430 18.505 20.649 1.00 66.50 180 ILE A C 1
ATOM 1527 O O . ILE A 1 180 ? -22.869 19.433 21.319 1.00 66.50 180 ILE A O 1
ATOM 1531 N N . CYS A 1 181 ? -22.280 18.616 19.327 1.00 57.47 181 CYS A N 1
ATOM 1532 C CA . CYS A 1 181 ? -22.594 19.843 18.589 1.00 57.47 181 CYS A CA 1
ATOM 1533 C C . CYS A 1 181 ? -24.100 20.089 18.375 1.00 57.47 181 CYS A C 1
ATOM 1535 O O . CYS A 1 181 ? -24.471 21.180 17.945 1.00 57.47 181 CYS A O 1
ATOM 1537 N N . THR A 1 182 ? -24.968 19.107 18.647 1.00 55.81 182 THR A N 1
ATOM 1538 C CA . THR A 1 182 ? -26.427 19.214 18.442 1.00 55.81 182 THR A CA 1
ATOM 1539 C C . THR A 1 182 ? -27.227 19.558 19.700 1.00 55.81 182 THR A C 1
ATOM 1541 O O . THR A 1 182 ? -28.444 19.720 19.612 1.00 55.81 182 THR A O 1
ATOM 1544 N N . HIS A 1 183 ? -26.578 19.701 20.857 1.00 46.44 183 HIS A N 1
ATOM 1545 C CA . HIS A 1 183 ? -27.220 20.168 22.085 1.00 46.44 183 HIS A CA 1
ATOM 1546 C C . HIS A 1 183 ? -26.741 21.595 22.421 1.00 46.44 183 HIS A C 1
ATOM 1548 O O . HIS A 1 183 ? -25.562 21.752 22.740 1.00 46.44 183 HIS A O 1
ATOM 1554 N N . PRO A 1 184 ? -27.609 22.624 22.288 1.00 46.78 184 PRO A N 1
ATOM 1555 C CA . PRO A 1 184 ? -27.308 23.997 22.700 1.00 46.78 184 PRO A CA 1
ATOM 1556 C C . PRO A 1 184 ? -27.234 24.160 24.223 1.00 46.78 184 PRO A C 1
ATOM 1558 O O . PRO A 1 184 ? -27.905 23.383 24.944 1.00 46.78 184 PRO A O 1
#